Protein 3DZW (pdb70)

B-factor: mean 25.7, std 11.76, range [8.53, 98.45]

CATH classification: 2.90.10.10

Solvent-accessible surface area: 13885 Å² total; per-residue (Å²): 133,64,45,5,113,26,69,80,70,12,48,28,30,79,102,4,59,36,77,147,37,50,4,38,0,37,88,54,0,26,0,4,10,56,22,86,104,124,89,67,112,26,12,128,8,34,70,104,47,145,145,0,51,0,15,0,42,57,50,1,26,9,4,0,46,7,63,186,102,85,88,52,65,29,34,134,68,46,55,118,121,22,100,23,40,0,22,0,32,187,99,95,85,42,36,50,112,54,51,64,234,204,78,99,64,107,127,156,232,132,65,44,5,111,24,71,80,69,12,47,31,29,81,100,4,60,34,76,151,37,50,4,37,0,37,86,54,0,25,2,5,10,58,22,86,104,126,91,64,111,27,13,129,8,40,72,118,61,145,147,0,55,1,15,0,42,55,51,0,26,9,4,0,48,11,67,204,109,83,86,54,69,29,33,134,68,46,54,116,124,18,99,24,39,0,21,0,35,187,98,97,84,40,37,48,113,45,34,63,211,203,77,99,62,107,138,163,237

Structure (mmCIF, N/CA/C/O backbone):
data_3DZW
#
_entry.id   3DZW
#
_cell.length_a   72.003
_cell.length_b   102.011
_cell.length_c   74.366
_cell.angle_alpha   90.00
_cell.angle_beta   90.00
_cell.angle_gamma   90.00
#
_symmetry.space_group_name_H-M   'C 2 2 21'
#
loop_
_entity.id
_entity.type
_entity.pdbx_description
1 polymer Agglutinin
2 branched alpha-D-mannopyranose-(1-3)-alpha-D-mannopyranose
3 non-polymer 'PHOSPHATE ION'
4 water water
#
loop_
_atom_site.group_PDB
_atom_site.id
_atom_site.type_symbol
_atom_site.label_atom_id
_atom_site.label_alt_id
_atom_site.label_comp_id
_atom_site.label_asym_id
_atom_site.label_entity_id
_atom_site.label_seq_id
_atom_site.pdbx_PDB_ins_code
_atom_site.Cartn_x
_atom_site.Cartn_y
_atom_site.Cartn_z
_atom_site.occupancy
_atom_site.B_iso_or_equiv
_atom_site.auth_seq_id
_atom_site.auth_comp_id
_atom_site.auth_asym_id
_atom_site.auth_atom_id
_atom_site.pdbx_PDB_model_num
ATOM 1 N N . ASP A 1 1 ? 32.188 48.368 23.480 1.00 23.66 1 ASP A N 1
ATOM 2 C CA . ASP A 1 1 ? 32.790 47.032 23.299 1.00 21.45 1 ASP A CA 1
ATOM 3 C C . ASP A 1 1 ? 31.946 46.174 22.377 1.00 18.89 1 ASP A C 1
ATOM 4 O O . ASP A 1 1 ? 30.729 46.188 22.467 1.00 17.59 1 ASP A O 1
ATOM 9 N N . ASN A 1 2 ? 32.604 45.416 21.491 1.00 18.31 2 ASN A N 1
ATOM 10 C CA . ASN A 1 2 ? 31.891 44.508 20.573 1.00 15.87 2 ASN A CA 1
ATOM 11 C C . ASN A 1 2 ? 31.992 43.029 20.997 1.00 16.47 2 ASN A C 1
ATOM 12 O O . ASN A 1 2 ? 31.414 42.156 20.335 1.00 17.13 2 ASN A O 1
ATOM 17 N N . ILE A 1 3 ? 32.719 42.752 22.111 1.00 13.72 3 ILE A N 1
ATOM 18 C CA . ILE A 1 3 ? 32.910 41.368 22.595 1.00 14.99 3 ILE A CA 1
ATOM 19 C C . ILE A 1 3 ? 32.609 41.168 24.075 1.00 17.32 3 ILE A C 1
ATOM 20 O O . ILE A 1 3 ? 32.985 42.005 24.930 1.00 18.26 3 ILE A O 1
ATOM 25 N N . LEU A 1 4 ? 31.901 40.070 24.377 1.00 16.56 4 LEU A N 1
ATOM 26 C CA . LEU A 1 4 ? 31.626 39.664 25.730 1.00 15.39 4 LEU A CA 1
ATOM 27 C C . LEU A 1 4 ? 32.469 38.382 25.900 1.00 14.62 4 LEU A C 1
ATOM 28 O O . LEU A 1 4 ? 32.170 37.342 25.287 1.00 16.74 4 LEU A O 1
ATOM 33 N N . TYR A 1 5 ? 33.543 38.477 26.691 1.00 16.37 5 TYR A N 1
ATOM 34 C CA . TYR A 1 5 ? 34.469 37.338 26.907 1.00 16.48 5 TYR A CA 1
ATOM 35 C C . TYR A 1 5 ? 33.947 36.346 27.920 1.00 13.49 5 TYR A C 1
ATOM 36 O O . TYR A 1 5 ? 33.172 36.711 28.809 1.00 16.86 5 TYR A O 1
ATOM 45 N N . SER A 1 6 ? 34.356 35.067 27.786 1.00 17.22 6 SER A N 1
ATOM 46 C CA . SER A 1 6 ? 33.929 34.042 28.750 1.00 17.53 6 SER A CA 1
ATOM 47 C C . SER A 1 6 ? 34.433 34.451 30.130 1.00 18.87 6 SER A C 1
ATOM 48 O O . SER A 1 6 ? 35.598 34.884 30.283 1.00 19.04 6 SER A O 1
ATOM 51 N N . GLY A 1 7 ? 33.548 34.344 31.129 1.00 18.89 7 GLY A N 1
ATOM 52 C CA . GLY A 1 7 ? 33.859 34.750 32.501 1.00 19.98 7 GLY A CA 1
ATOM 53 C C . GLY A 1 7 ? 33.328 36.170 32.808 1.00 22.23 7 GLY A C 1
ATOM 54 O O . GLY A 1 7 ? 33.447 36.649 33.944 1.00 19.46 7 GLY A O 1
ATOM 55 N N . GLU A 1 8 ? 32.750 36.838 31.784 1.00 18.25 8 GLU A N 1
ATOM 56 C CA . GLU A 1 8 ? 32.180 38.209 31.934 1.00 18.42 8 GLU A CA 1
ATOM 57 C C . GLU A 1 8 ? 30.665 38.195 31.859 1.00 18.42 8 GLU A C 1
ATOM 58 O O . GLU A 1 8 ? 30.059 37.242 31.328 1.00 19.85 8 GLU A O 1
ATOM 64 N N . THR A 1 9 ? 30.050 39.264 32.367 1.00 18.63 9 THR A N 1
ATOM 65 C CA . THR A 1 9 ? 28.604 39.399 32.373 1.00 19.16 9 THR A CA 1
ATOM 66 C C . THR A 1 9 ? 28.147 40.803 32.013 1.00 20.65 9 THR A C 1
ATOM 67 O O . THR A 1 9 ? 28.904 41.771 32.149 1.00 24.58 9 THR A O 1
ATOM 71 N N . LEU A 1 10 ? 26.899 40.904 31.543 1.00 18.82 10 LEU A N 1
ATOM 72 C CA . LEU A 1 10 ? 26.284 42.177 31.251 1.00 19.63 10 LEU A CA 1
ATOM 73 C C . LEU A 1 10 ? 25.215 42.392 32.307 1.00 19.56 10 LEU A C 1
ATOM 74 O O . LEU A 1 10 ? 24.277 41.590 32.419 1.00 19.46 10 LEU A O 1
ATOM 79 N N . SER A 1 11 ? 25.372 43.453 33.108 1.00 21.07 11 SER A N 1
ATOM 80 C CA . SER A 1 11 ? 24.409 43.802 34.143 1.00 21.52 11 SER A CA 1
ATOM 81 C C . SER A 1 11 ? 23.216 44.484 33.494 1.00 20.43 11 SER A C 1
ATOM 82 O O . SER A 1 11 ? 23.288 44.858 32.316 1.00 21.69 11 SER A O 1
ATOM 85 N N . PRO A 1 12 ? 22.088 44.648 34.246 1.00 22.57 12 PRO A N 1
ATOM 86 C CA . PRO A 1 12 ? 20.925 45.319 33.652 1.00 22.03 12 PRO A CA 1
ATOM 87 C C . PRO A 1 12 ? 21.278 46.672 33.014 1.00 22.43 12 PRO A C 1
ATOM 88 O O . PRO A 1 12 ? 21.951 47.520 33.648 1.00 21.19 12 PRO A O 1
ATOM 92 N N . GLY A 1 13 ? 20.851 46.862 31.768 1.00 21.32 13 GLY A N 1
ATOM 93 C CA . GLY A 1 13 ? 21.113 48.101 31.034 1.00 21.86 13 GLY A CA 1
ATOM 94 C C . GLY A 1 13 ? 22.451 48.128 30.284 1.00 20.92 13 GLY A C 1
ATOM 95 O O . GLY A 1 13 ? 22.691 49.043 29.498 1.00 23.88 13 GLY A O 1
ATOM 96 N N . GLU A 1 14 ? 23.322 47.127 30.521 1.00 20.25 14 GLU A N 1
ATOM 97 C CA . GLU A 1 14 ? 24.647 47.069 29.835 1.00 18.64 14 GLU A CA 1
ATOM 98 C C . GLU A 1 14 ? 24.485 46.454 28.446 1.00 17.74 14 GLU A C 1
ATOM 99 O O . GLU A 1 14 ? 23.478 45.781 28.171 1.00 16.41 14 GLU A O 1
ATOM 105 N N . PHE A 1 15 ? 25.480 46.665 27.582 1.00 16.99 15 PHE A N 1
ATOM 106 C CA . PHE A 1 15 ? 25.368 46.251 26.207 1.00 16.55 15 PHE A CA 1
ATOM 107 C C . PHE A 1 15 ? 26.649 46.165 25.447 1.00 16.24 15 PHE A C 1
ATOM 108 O O . PHE A 1 15 ? 27.717 46.617 25.911 1.00 18.37 15 PHE A O 1
ATOM 116 N N . LEU A 1 16 ? 26.543 45.574 24.247 1.00 17.63 16 LEU A N 1
ATOM 117 C CA . LEU A 1 16 ? 27.621 45.515 23.296 1.00 16.33 16 LEU A CA 1
ATOM 118 C C . LEU A 1 16 ? 27.190 46.431 22.186 1.00 16.95 16 LEU A C 1
ATOM 119 O O . LEU A 1 16 ? 25.978 46.581 21.941 1.00 15.16 16 LEU A O 1
ATOM 124 N N . ASN A 1 17 ? 28.139 47.082 21.519 1.00 15.79 17 ASN A N 1
ATOM 125 C CA . ASN A 1 17 ? 27.799 47.974 20.379 1.00 16.75 17 ASN A CA 1
ATOM 126 C C . ASN A 1 17 ? 28.792 47.856 19.239 1.00 16.17 17 ASN A C 1
ATOM 127 O O . ASN A 1 17 ? 29.962 47.485 19.444 1.00 17.24 17 ASN A O 1
ATOM 132 N N . ASN A 1 18 ? 28.327 48.164 18.035 1.00 17.71 18 ASN A N 1
ATOM 133 C CA . ASN A 1 18 ? 29.163 48.113 16.855 1.00 15.54 18 ASN A CA 1
ATOM 134 C C . ASN A 1 18 ? 28.485 48.921 15.765 1.00 17.96 18 ASN A C 1
ATOM 135 O O . ASN A 1 18 ? 27.550 48.454 15.112 1.00 17.80 18 ASN A O 1
ATOM 140 N N . GLY A 1 19 ? 28.937 50.164 15.599 1.00 16.50 19 GLY A N 1
ATOM 141 C CA . GLY A 1 19 ? 28.359 51.066 14.613 1.00 17.74 19 GLY A CA 1
ATOM 142 C C . GLY A 1 19 ? 26.929 51.410 14.988 1.00 17.04 19 GLY A C 1
ATOM 143 O O . GLY A 1 19 ? 26.668 51.926 16.071 1.00 18.46 19 GLY A O 1
ATOM 144 N N . ARG A 1 20 ? 26.002 51.108 14.094 1.00 16.64 20 ARG A N 1
ATOM 145 C CA . ARG A 1 20 ? 24.579 51.386 14.329 1.00 18.13 20 ARG A CA 1
ATOM 146 C C . ARG A 1 20 ? 23.852 50.234 15.068 1.00 17.73 20 ARG A C 1
ATOM 147 O O . ARG A 1 20 ? 22.636 50.322 15.308 1.00 19.07 20 ARG A O 1
ATOM 155 N N . TYR A 1 21 ? 24.599 49.180 15.458 1.00 17.36 21 TYR A N 1
ATOM 156 C CA . TYR A 1 21 ? 23.996 48.019 16.143 1.00 17.40 21 TYR A CA 1
ATOM 157 C C . TYR A 1 21 ? 24.247 48.017 17.661 1.00 16.72 21 TYR A C 1
ATOM 158 O O . TYR A 1 21 ? 25.353 48.345 18.124 1.00 17.53 21 TYR A O 1
ATOM 167 N N . VAL A 1 22 ? 23.205 47.652 18.427 1.00 15.92 22 VAL A N 1
ATOM 168 C CA . VAL A 1 22 ? 23.276 47.568 19.885 1.00 15.71 22 VAL A CA 1
ATOM 169 C C . VAL A 1 22 ? 22.616 46.235 20.371 1.00 17.17 22 VAL A C 1
ATOM 170 O O . VAL A 1 22 ? 21.481 45.920 19.989 1.00 16.81 22 VAL A O 1
ATOM 174 N N . PHE A 1 23 ? 23.358 45.478 21.191 1.00 15.79 23 PHE A N 1
ATOM 175 C CA . PHE A 1 23 ? 22.914 44.192 21.762 1.00 16.00 23 PHE A CA 1
ATOM 176 C C . PHE A 1 23 ? 22.853 44.464 23.252 1.00 15.87 23 PHE A C 1
ATOM 177 O O . PHE A 1 23 ? 23.897 44.525 23.930 1.00 17.31 23 PHE A O 1
ATOM 185 N N . ILE A 1 24 ? 21.622 44.629 23.776 1.00 15.66 24 ILE A N 1
ATOM 186 C CA . ILE A 1 24 ? 21.414 45.039 25.181 1.00 16.61 24 ILE A CA 1
ATOM 187 C C . ILE A 1 24 ? 20.580 44.115 26.115 1.00 17.74 24 ILE A C 1
ATOM 188 O O . ILE A 1 24 ? 19.524 43.603 25.737 1.00 17.64 24 ILE A O 1
ATOM 193 N N . MET A 1 25 ? 21.093 43.944 27.346 1.00 17.56 25 MET A N 1
ATOM 194 C CA . MET A 1 25 ? 20.440 43.191 28.394 1.00 17.45 25 MET A CA 1
ATOM 195 C C . MET A 1 25 ? 19.555 44.229 29.092 1.00 17.99 25 MET A C 1
ATOM 196 O O . MET A 1 25 ? 19.995 44.915 30.037 1.00 18.97 25 MET A O 1
ATOM 201 N N . GLN A 1 26 ? 18.315 44.355 28.617 1.00 19.81 26 GLN A N 1
ATOM 202 C CA . GLN A 1 26 ? 17.368 45.362 29.145 1.00 19.40 26 GLN A CA 1
ATOM 203 C C . GLN A 1 26 ? 16.908 45.098 30.564 1.00 21.10 26 GLN A C 1
ATOM 204 O O . GLN A 1 26 ? 16.906 43.949 31.034 1.00 20.06 26 GLN A O 1
ATOM 210 N N . GLU A 1 27 ? 16.505 46.177 31.246 1.00 21.90 27 GLU A N 1
ATOM 211 C CA . GLU A 1 27 ? 16.027 46.091 32.623 1.00 24.30 27 GLU A CA 1
ATOM 212 C C . GLU A 1 27 ? 14.762 45.222 32.739 1.00 24.04 27 GLU A C 1
ATOM 213 O O . GLU A 1 27 ? 14.520 44.625 33.793 1.00 24.71 27 GLU A O 1
ATOM 219 N N . ASP A 1 28 ? 13.963 45.142 31.653 1.00 23.37 28 ASP A N 1
ATOM 220 C CA . ASP A 1 28 ? 12.733 44.307 31.650 1.00 23.66 28 ASP A CA 1
ATOM 221 C C . ASP A 1 28 ? 13.03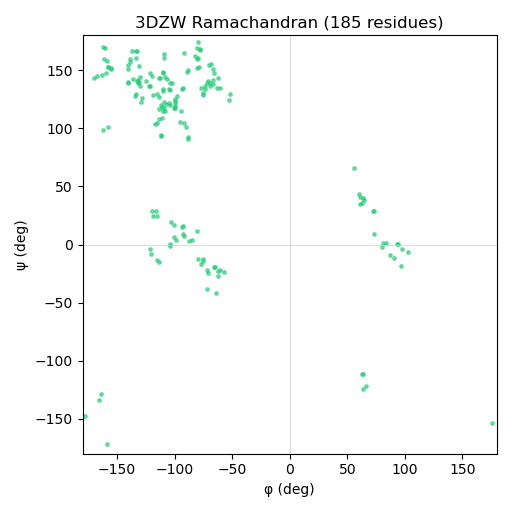1 42.791 31.393 1.00 23.05 28 ASP A C 1
ATOM 222 O O . ASP A 1 28 ? 12.111 42.012 31.129 1.00 22.64 28 ASP A O 1
ATOM 227 N N . CYS A 1 29 ? 14.327 42.415 31.462 1.00 23.61 29 CYS A N 1
ATOM 228 C CA . CYS A 1 29 ? 14.822 40.986 31.260 1.00 23.65 29 CYS A CA 1
ATOM 229 C C . CYS A 1 29 ? 14.804 40.452 29.799 1.00 23.69 29 CYS A C 1
ATOM 230 O O . CYS A 1 29 ? 15.052 39.271 29.576 1.00 22.68 29 CYS A O 1
ATOM 233 N N . ASN A 1 30 ? 14.539 41.325 28.823 1.00 20.48 30 ASN A N 1
ATOM 234 C CA . ASN A 1 30 ? 14.543 40.920 27.454 1.00 19.28 30 ASN A CA 1
ATOM 235 C C . ASN A 1 30 ? 15.908 41.301 26.863 1.00 18.22 30 ASN A C 1
ATOM 236 O O . ASN A 1 30 ? 16.364 42.437 27.018 1.00 20.30 30 ASN A O 1
ATOM 241 N N . LEU A 1 31 ? 16.576 40.320 26.244 1.00 17.53 31 LEU A N 1
ATOM 242 C CA . LEU A 1 31 ? 17.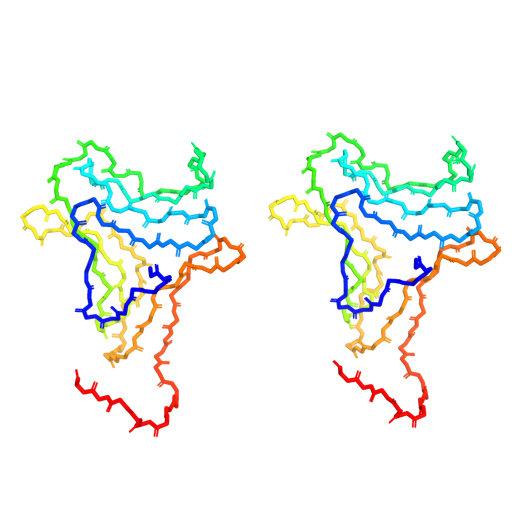879 40.521 25.586 1.00 17.03 31 LEU A CA 1
ATOM 243 C C . LEU A 1 31 ? 17.558 40.783 24.156 1.00 16.08 31 LEU A C 1
ATOM 244 O O . LEU A 1 31 ? 17.044 39.902 23.464 1.00 18.68 31 LEU A O 1
ATOM 249 N N . VAL A 1 32 ? 17.869 41.999 23.682 1.00 17.98 32 VAL A N 1
ATOM 250 C CA . VAL A 1 32 ? 17.498 42.418 22.344 1.00 16.81 32 VAL A CA 1
ATOM 251 C C . VAL A 1 32 ? 18.619 43.022 21.473 1.00 17.67 32 VAL A C 1
ATOM 252 O O . VAL A 1 32 ? 19.495 43.728 21.971 1.00 17.44 32 VAL A O 1
ATOM 256 N N . LEU A 1 33 ? 18.559 42.719 20.163 1.00 17.06 33 LEU A N 1
ATOM 257 C CA . LEU A 1 33 ? 19.475 43.263 19.167 1.00 17.41 33 LEU A CA 1
ATOM 258 C C . LEU A 1 33 ? 18.734 44.318 18.381 1.00 17.53 33 LEU A C 1
ATOM 259 O O . LEU A 1 33 ? 17.678 44.030 17.784 1.00 17.42 33 LEU A O 1
ATOM 264 N N . TYR A 1 34 ? 19.261 45.555 18.383 1.00 15.97 34 TYR A N 1
ATOM 265 C CA . TYR A 1 34 ? 18.654 46.670 17.639 1.00 17.15 34 TYR A CA 1
ATOM 266 C C . TYR A 1 34 ? 19.513 47.169 16.493 1.00 15.75 34 TYR A C 1
ATOM 267 O O . TYR A 1 34 ? 20.743 47.198 16.593 1.00 17.10 34 TYR A O 1
ATOM 276 N N . ASP A 1 35 ? 18.853 47.558 15.394 1.00 17.35 35 ASP A N 1
ATOM 277 C CA . ASP A 1 35 ? 19.505 48.169 14.259 1.00 18.14 35 ASP A CA 1
ATOM 278 C C . ASP A 1 35 ? 18.951 49.576 14.340 1.00 19.30 35 ASP A C 1
ATOM 279 O O . ASP A 1 35 ? 17.858 49.865 13.832 1.00 17.20 35 ASP A O 1
ATOM 284 N N . VAL A 1 36 ? 19.704 50.453 15.025 1.00 18.95 36 VAL A N 1
ATOM 285 C CA . VAL A 1 36 ? 19.277 51.828 15.304 1.00 21.16 36 VAL A CA 1
ATOM 286 C C . VAL A 1 36 ? 18.006 51.718 16.213 1.00 21.80 36 VAL A C 1
ATOM 287 O O . VAL A 1 36 ? 18.110 51.246 17.341 1.00 24.93 36 VAL A O 1
ATOM 291 N N . ASP A 1 37 ? 16.823 52.092 15.707 1.00 20.56 37 ASP A N 1
ATOM 292 C CA . ASP A 1 37 ? 15.585 52.028 16.522 1.00 21.75 37 ASP A CA 1
ATOM 293 C C . ASP A 1 37 ? 14.716 50.785 16.270 1.00 23.00 37 ASP A C 1
ATOM 294 O O . ASP A 1 37 ? 13.643 50.646 16.871 1.00 23.51 37 ASP A O 1
ATOM 299 N N . LYS A 1 38 ? 15.186 49.870 15.417 1.00 20.35 38 LYS A N 1
ATOM 300 C CA . LYS A 1 38 ? 14.393 48.684 15.060 1.00 20.79 38 LYS A CA 1
ATOM 301 C C . LYS A 1 38 ? 14.912 47.376 15.666 1.00 18.49 38 LYS A C 1
ATOM 302 O O . LYS A 1 38 ? 16.057 46.993 15.421 1.00 18.81 38 LYS A O 1
ATOM 308 N N . PRO A 1 39 ? 14.058 46.678 16.473 1.00 19.77 39 PRO A N 1
ATOM 309 C CA . PRO A 1 39 ? 14.481 45.409 17.048 1.00 19.13 39 PRO A CA 1
ATOM 310 C C . PRO A 1 39 ? 14.441 44.332 15.978 1.00 18.92 39 PRO A C 1
ATOM 311 O O . PRO A 1 39 ? 13.429 44.186 15.284 1.00 21.34 39 PRO A O 1
ATOM 315 N N . ILE A 1 40 ? 15.537 43.599 15.832 1.00 18.97 40 ILE A N 1
ATOM 316 C CA . ILE A 1 40 ? 15.637 42.535 14.807 1.00 20.73 40 ILE A CA 1
ATOM 317 C C . ILE A 1 40 ? 15.746 41.098 15.393 1.00 21.11 40 ILE A C 1
ATOM 318 O O . ILE A 1 40 ? 15.554 40.124 14.667 1.00 20.15 40 ILE A O 1
ATOM 323 N N . TRP A 1 41 ? 16.055 40.984 16.692 1.00 18.15 41 TRP A N 1
ATOM 324 C CA . TRP A 1 41 ? 16.156 39.680 17.368 1.00 18.11 41 TRP A CA 1
ATOM 325 C C . TRP A 1 41 ? 16.009 39.878 18.863 1.00 19.16 41 TRP A C 1
ATOM 326 O O . TRP A 1 41 ? 16.414 40.916 19.404 1.00 18.60 41 TRP A O 1
ATOM 337 N N . ALA A 1 42 ? 15.433 38.884 19.543 1.00 19.03 42 ALA A N 1
ATOM 338 C CA . ALA A 1 42 ? 15.266 38.949 20.996 1.00 18.56 42 ALA A CA 1
ATOM 339 C C . ALA A 1 42 ? 15.018 37.574 21.593 1.00 18.79 42 ALA A C 1
ATOM 340 O O . ALA A 1 42 ? 14.617 36.641 20.888 1.00 20.44 42 ALA A O 1
ATOM 342 N N . THR A 1 43 ? 15.262 37.453 22.898 1.00 21.35 43 THR A N 1
ATOM 343 C CA . THR A 1 43 ? 15.035 36.200 23.619 1.00 21.53 43 THR A CA 1
ATOM 344 C C . THR A 1 43 ? 13.542 36.025 23.957 1.00 23.21 43 THR A C 1
ATOM 345 O O . THR A 1 43 ? 13.113 34.931 24.361 1.00 23.75 43 THR A O 1
ATOM 349 N N . ASN A 1 44 ? 12.761 37.110 23.789 1.00 22.30 44 ASN A N 1
ATOM 350 C CA . ASN A 1 44 ? 11.320 37.100 24.053 1.00 23.77 44 ASN A CA 1
ATOM 351 C C . ASN A 1 44 ? 11.025 36.742 25.499 1.00 25.47 44 ASN A C 1
ATOM 352 O O . ASN A 1 44 ? 10.118 35.956 25.789 1.00 28.27 44 ASN A O 1
ATOM 357 N N . THR A 1 45 ? 11.810 37.330 26.404 1.00 23.67 45 THR A N 1
ATOM 358 C CA . THR A 1 45 ? 11.679 37.110 27.833 1.00 24.75 45 THR A CA 1
ATOM 359 C C . THR A 1 45 ? 11.353 38.429 28.571 1.00 24.64 45 THR A C 1
ATOM 360 O O . THR A 1 45 ? 11.625 38.571 29.773 1.00 26.32 45 THR A O 1
ATOM 364 N N . GLY A 1 46 ? 10.763 39.382 27.846 1.00 26.69 46 GLY A N 1
ATOM 365 C CA . GLY A 1 46 ? 10.382 40.655 28.427 1.00 27.33 46 GLY A CA 1
ATOM 366 C C . GLY A 1 46 ? 9.182 40.477 29.352 1.00 29.18 46 GLY A C 1
ATOM 367 O O . GLY A 1 46 ? 8.264 39.722 29.043 1.00 27.46 46 GLY A O 1
ATOM 368 N N . GLY A 1 47 ? 9.210 41.152 30.496 1.00 31.31 47 GLY A N 1
ATOM 369 C CA . GLY A 1 47 ? 8.110 41.076 31.472 1.00 34.33 47 GLY A CA 1
ATOM 370 C C . GLY A 1 47 ? 8.101 39.833 32.379 1.00 36.84 47 GLY A C 1
ATOM 371 O O . GLY A 1 47 ? 7.243 39.718 33.253 1.00 40.17 47 GLY A O 1
ATOM 372 N N . LEU A 1 48 ? 9.049 38.909 32.176 1.00 39.10 48 LEU A N 1
ATOM 373 C CA . LEU A 1 48 ? 9.119 37.682 33.009 1.00 39.12 48 LEU A CA 1
ATOM 374 C C . LEU A 1 48 ? 9.595 37.995 34.423 1.00 39.70 48 LEU A C 1
ATOM 375 O O . LEU A 1 48 ? 9.110 37.404 35.390 1.00 39.99 48 LEU A O 1
ATOM 380 N N . ASP A 1 49 ? 10.551 38.920 34.541 1.00 39.06 49 ASP A N 1
ATOM 381 C CA . ASP A 1 49 ? 11.072 39.317 35.828 1.00 38.73 49 ASP A CA 1
ATOM 382 C C . ASP A 1 49 ? 11.734 40.733 35.658 1.00 39.41 49 ASP A C 1
ATOM 383 O O . ASP A 1 49 ? 11.600 41.350 34.590 1.00 39.71 49 ASP A O 1
ATOM 388 N N . ARG A 1 50 ? 12.434 41.222 36.691 1.00 38.00 50 ARG A N 1
ATOM 389 C CA . ARG A 1 50 ? 13.057 42.525 36.641 1.00 37.81 50 ARG A CA 1
ATOM 390 C C . ARG A 1 50 ? 14.560 42.406 36.950 1.00 35.64 50 ARG A C 1
ATOM 391 O O . ARG A 1 50 ? 14.959 41.625 37.811 1.00 33.95 50 ARG A O 1
ATOM 399 N N . ARG A 1 51 ? 15.380 43.178 36.236 1.00 32.95 51 ARG A N 1
ATOM 400 C CA . ARG A 1 51 ? 16.868 43.196 36.436 1.00 33.34 51 ARG A CA 1
ATOM 401 C C . ARG A 1 51 ? 17.598 41.813 36.314 1.00 31.80 51 ARG A C 1
ATOM 402 O O . ARG A 1 51 ? 18.155 41.294 37.294 1.00 32.26 51 ARG A O 1
ATOM 410 N N . CYS A 1 52 ? 17.586 41.259 35.107 1.00 29.32 52 CYS A N 1
ATOM 411 C CA . CYS A 1 52 ? 18.262 40.012 34.809 1.00 26.39 52 CYS A CA 1
ATOM 412 C C . CYS A 1 52 ? 19.664 40.341 34.316 1.00 25.53 52 CYS A C 1
ATOM 413 O O . CYS A 1 52 ? 19.937 41.493 33.978 1.00 25.79 52 CYS A O 1
ATOM 416 N N . HIS A 1 53 ? 20.564 39.341 34.280 1.00 19.52 53 HIS A N 1
ATOM 417 C CA . HIS A 1 53 ? 21.931 39.566 33.761 1.00 21.63 53 HIS A CA 1
ATOM 418 C C . HIS A 1 53 ? 22.299 38.478 32.745 1.00 19.20 53 HIS A C 1
ATOM 419 O O . HIS A 1 53 ? 21.763 37.367 32.791 1.00 19.97 53 HIS A O 1
ATOM 426 N N . LEU A 1 54 ? 23.202 38.824 31.817 1.00 18.95 54 LEU A N 1
ATOM 427 C CA . LEU A 1 54 ? 23.670 37.905 30.772 1.00 18.43 54 LEU A CA 1
ATOM 428 C C . LEU A 1 54 ? 25.062 37.420 31.095 1.00 17.13 54 LEU A C 1
ATOM 429 O O . LEU A 1 54 ? 25.930 38.222 31.436 1.00 20.63 54 LEU A O 1
ATOM 434 N N . SER A 1 55 ? 25.292 36.110 30.967 1.00 16.24 55 SER A N 1
ATOM 435 C CA . SER A 1 55 ? 26.604 35.530 31.263 1.00 18.11 55 SER A CA 1
ATOM 436 C C . SER A 1 55 ? 27.169 34.626 30.155 1.00 19.35 55 SER A C 1
ATOM 437 O O . SER A 1 55 ? 26.523 33.658 29.738 1.00 19.83 55 SER A O 1
ATOM 440 N N . MET A 1 56 ? 28.373 34.976 29.669 1.00 18.79 56 MET A N 1
ATOM 441 C CA . MET A 1 56 ? 29.093 34.166 28.697 1.00 17.01 56 MET A CA 1
ATOM 442 C C . MET A 1 56 ? 29.956 33.289 29.583 1.00 19.54 56 MET A C 1
ATOM 443 O O . MET A 1 56 ? 30.952 33.755 30.159 1.00 18.87 56 MET A O 1
ATOM 448 N N . GLN A 1 57 ? 29.567 32.022 29.718 1.00 18.29 57 GLN A N 1
ATOM 449 C CA . GLN A 1 57 ? 30.256 31.071 30.631 1.00 21.04 57 GLN A CA 1
ATOM 450 C C . GLN A 1 57 ? 31.492 30.361 30.056 1.00 21.28 57 GLN A C 1
ATOM 451 O O . GLN A 1 57 ? 31.661 30.254 28.825 1.00 20.44 57 GLN A O 1
ATOM 457 N N A SER A 1 58 ? 32.346 29.870 30.964 0.50 23.04 58 SER A N 1
ATOM 458 N N B SER A 1 58 ? 32.349 29.872 30.962 0.50 23.21 58 SER A N 1
ATOM 459 C CA A SER A 1 58 ? 33.579 29.166 30.590 0.50 23.24 58 SER A CA 1
ATOM 460 C CA B SER A 1 58 ? 33.582 29.168 30.580 0.50 23.53 58 SER A CA 1
ATOM 461 C C A SER A 1 58 ? 33.308 27.778 29.973 0.50 23.60 58 SER A C 1
ATOM 462 C C B SER A 1 58 ? 33.308 27.779 29.966 0.50 23.78 58 SER A C 1
ATOM 463 O O A SER A 1 58 ? 34.220 27.158 29.425 0.50 22.16 58 SER A O 1
ATOM 464 O O B SER A 1 58 ? 34.217 27.158 29.416 0.50 22.36 58 SER A O 1
ATOM 469 N N . ASP A 1 59 ? 32.057 27.295 30.075 1.00 24.21 59 ASP A N 1
ATOM 470 C CA . ASP A 1 59 ? 31.680 26.002 29.489 1.00 22.64 59 ASP A CA 1
ATOM 471 C C . ASP A 1 59 ? 31.155 26.215 28.031 1.00 22.62 59 ASP A C 1
ATOM 472 O O . ASP A 1 59 ? 30.815 25.259 27.342 1.00 24.56 59 ASP A O 1
ATOM 477 N N . GLY A 1 60 ? 31.102 27.495 27.589 1.00 21.73 60 GLY A N 1
ATOM 478 C CA . GLY A 1 60 ? 30.664 27.849 26.228 1.00 20.21 60 GLY A CA 1
ATOM 479 C C . GLY A 1 60 ? 29.188 28.203 26.075 1.00 20.55 60 GLY A C 1
ATOM 480 O O . GLY A 1 60 ? 28.743 28.535 24.973 1.00 20.28 60 GLY A O 1
ATOM 481 N N . ASN A 1 61 ? 28.435 28.162 27.177 1.00 20.51 61 ASN A N 1
ATOM 482 C CA . ASN A 1 61 ? 27.019 28.443 27.147 1.00 19.20 61 ASN A CA 1
ATOM 483 C C . ASN A 1 61 ? 26.742 29.933 27.440 1.00 18.43 61 ASN A C 1
ATOM 484 O O . ASN A 1 61 ? 27.348 30.510 28.349 1.00 20.36 61 ASN A O 1
ATOM 489 N N . LEU A 1 62 ? 25.853 30.553 26.639 1.00 18.11 62 LEU A N 1
ATOM 490 C CA . LEU A 1 62 ? 25.446 31.967 26.824 1.00 17.31 62 LEU A CA 1
ATOM 491 C C . LEU A 1 62 ? 24.117 31.902 27.528 1.00 17.65 62 LEU A C 1
ATOM 492 O O . LEU A 1 62 ? 23.166 31.376 26.971 1.00 19.91 62 LEU A O 1
ATOM 497 N N . VAL A 1 63 ? 24.029 32.448 28.759 1.00 17.12 63 VAL A N 1
ATOM 498 C CA . VAL A 1 63 ? 22.789 32.330 29.562 1.00 18.19 63 VAL A CA 1
ATOM 499 C C . VAL A 1 63 ? 22.259 33.618 30.212 1.00 18.55 63 VAL A C 1
ATOM 500 O O . VAL A 1 63 ? 23.030 34.444 30.703 1.00 17.27 63 VAL A O 1
ATOM 504 N N . VAL A 1 64 ? 20.921 33.773 30.205 1.00 18.01 64 VAL A N 1
ATOM 505 C CA . VAL A 1 64 ? 20.264 34.885 30.859 1.00 18.90 64 VAL A CA 1
ATOM 506 C C . VAL A 1 64 ? 19.748 34.355 32.203 1.00 19.28 64 VAL A C 1
ATOM 507 O O . VAL A 1 64 ? 18.979 33.383 32.233 1.00 19.91 64 VAL A O 1
ATOM 511 N N . TYR A 1 65 ? 20.186 34.979 33.309 1.00 19.87 65 TYR A N 1
ATOM 512 C CA . TYR A 1 65 ? 19.763 34.572 34.672 1.00 18.97 65 TYR A CA 1
ATOM 513 C C . TYR A 1 65 ? 18.811 35.577 35.315 1.00 19.59 65 TYR A C 1
ATOM 514 O O . TYR A 1 65 ? 18.951 36.787 35.134 1.00 22.62 65 TYR A O 1
ATOM 523 N N . SER A 1 66 ? 17.850 35.058 36.085 1.00 19.80 66 SER A N 1
ATOM 524 C CA . SER A 1 66 ? 16.886 35.876 36.785 1.00 21.48 66 SER A CA 1
ATOM 525 C C . SER A 1 66 ? 17.537 36.469 38.024 1.00 22.04 66 SER A C 1
ATOM 526 O O . SER A 1 66 ? 18.638 36.064 38.386 1.00 19.50 66 SER A O 1
ATOM 529 N N . PRO A 1 67 ? 16.869 37.470 38.678 1.00 25.75 67 PRO A N 1
ATOM 530 C CA . PRO A 1 67 ? 17.426 38.019 39.922 1.00 26.55 67 PRO A CA 1
ATOM 531 C C . PRO A 1 67 ? 17.660 36.928 41.027 1.00 27.18 67 PRO A C 1
ATOM 532 O O . PRO A 1 67 ? 18.479 37.142 41.930 1.00 26.22 67 PRO A O 1
ATOM 536 N N . ARG A 1 68 ? 16.926 35.791 40.954 1.00 26.94 68 ARG A N 1
ATOM 537 C CA . ARG A 1 68 ? 17.130 34.668 41.915 1.00 27.88 68 ARG A CA 1
ATOM 538 C C . ARG A 1 68 ? 18.148 33.616 41.379 1.00 26.34 68 ARG A C 1
ATOM 539 O O . ARG A 1 68 ? 18.215 32.488 41.887 1.00 25.48 68 ARG A O 1
ATOM 547 N N . ASN A 1 69 ? 18.923 34.007 40.351 1.00 24.23 69 ASN A N 1
ATOM 548 C CA . ASN A 1 69 ? 19.971 33.154 39.753 1.00 23.40 69 ASN A CA 1
ATOM 549 C C . ASN A 1 69 ? 19.463 31.846 39.101 1.00 21.67 69 ASN A C 1
ATOM 550 O O . ASN A 1 69 ? 20.132 30.805 39.163 1.00 20.06 69 ASN A O 1
ATOM 555 N N . ASN A 1 70 ? 18.279 31.919 38.481 1.00 21.72 70 ASN A N 1
ATOM 556 C CA . ASN A 1 70 ? 17.698 30.795 37.773 1.00 19.92 70 ASN A CA 1
ATOM 557 C C . ASN A 1 70 ? 17.748 31.106 36.292 1.00 20.30 70 ASN A C 1
ATOM 558 O O . ASN A 1 70 ? 17.403 32.225 35.887 1.00 18.12 70 ASN A O 1
ATOM 563 N N . PRO A 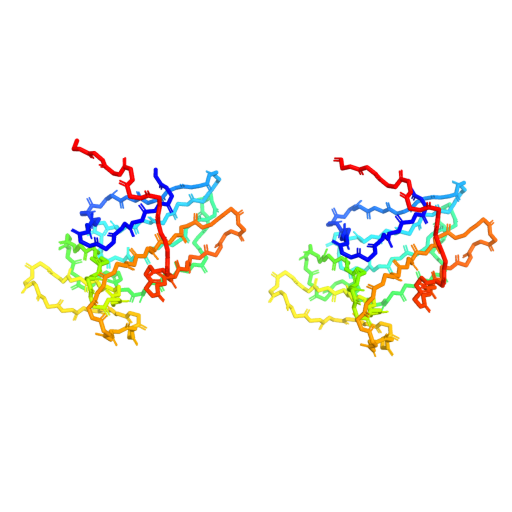1 71 ? 18.198 30.134 35.456 1.00 19.62 71 PRO A N 1
ATOM 564 C CA . PRO A 1 71 ? 18.230 30.420 34.011 1.00 19.00 71 PRO A CA 1
ATOM 565 C C . PRO A 1 71 ? 16.841 30.599 33.406 1.00 19.21 71 PRO A C 1
ATOM 566 O O . PRO A 1 71 ? 15.916 29.871 33.767 1.00 22.31 71 PRO A O 1
ATOM 570 N N . ILE A 1 72 ? 16.693 31.590 32.521 1.00 18.22 72 ILE A N 1
ATOM 571 C CA . ILE A 1 72 ? 15.403 31.828 31.816 1.00 18.93 72 ILE A CA 1
ATOM 572 C C . ILE A 1 72 ? 15.574 31.722 30.272 1.00 19.50 72 ILE A C 1
ATOM 573 O O . ILE A 1 72 ? 14.592 31.745 29.538 1.00 18.01 72 ILE A O 1
ATOM 578 N N . TRP A 1 73 ? 16.836 31.613 29.815 1.00 17.79 73 TRP A N 1
ATOM 579 C CA . TRP A 1 73 ? 17.169 31.461 28.401 1.00 15.61 73 TRP A CA 1
ATOM 580 C C . TRP A 1 73 ? 18.618 31.059 28.278 1.00 17.88 73 TRP A C 1
ATOM 581 O O . TRP A 1 73 ? 19.461 31.495 29.078 1.00 15.69 73 TRP A O 1
ATOM 592 N N . ALA A 1 74 ? 18.921 30.213 27.277 1.00 18.55 74 ALA A N 1
ATOM 593 C CA . ALA A 1 74 ? 20.305 29.773 27.028 1.00 18.03 74 ALA A CA 1
ATOM 594 C C . ALA A 1 74 ? 20.511 29.360 25.575 1.00 17.19 74 ALA A C 1
ATOM 595 O O . ALA A 1 74 ? 19.576 28.908 24.903 1.00 18.31 74 ALA A O 1
ATOM 597 N N . SER A 1 75 ? 21.747 29.514 25.095 1.00 17.73 75 SER A N 1
ATOM 598 C CA . SER A 1 75 ? 22.100 29.137 23.728 1.00 18.14 75 SER A CA 1
ATOM 599 C C . SER A 1 75 ? 22.227 27.603 23.560 1.00 20.27 75 SER A C 1
ATOM 600 O O . SER A 1 75 ? 22.275 27.092 22.417 1.00 19.58 75 SER A O 1
ATOM 603 N N . ASN A 1 76 ? 22.268 26.876 24.691 1.00 19.44 76 ASN A N 1
ATOM 604 C CA . ASN A 1 76 ? 22.397 25.410 24.696 1.00 20.64 76 ASN A CA 1
ATOM 605 C C . ASN A 1 76 ? 23.708 24.949 24.032 1.00 22.01 76 ASN A C 1
ATOM 606 O O . ASN A 1 76 ? 23.727 23.963 23.280 1.00 22.71 76 ASN A O 1
ATOM 611 N N . THR A 1 77 ? 24.801 25.672 24.323 1.00 21.50 77 THR A N 1
ATOM 612 C CA . THR A 1 77 ? 26.127 25.363 23.761 1.00 22.58 77 THR A CA 1
ATOM 613 C C . THR A 1 77 ? 27.168 25.044 24.851 1.00 23.30 77 THR A C 1
ATOM 614 O O . THR A 1 77 ? 28.376 25.270 24.661 1.00 25.53 77 THR A O 1
ATOM 618 N N . GLY A 1 78 ? 26.698 24.513 25.986 1.00 22.94 78 GLY A N 1
ATOM 619 C CA . GLY A 1 78 ? 27.583 24.144 27.089 1.00 25.58 78 GLY A CA 1
ATOM 620 C C . GLY A 1 78 ? 28.352 22.887 26.725 1.00 28.47 78 GLY A C 1
ATOM 621 O O . GLY A 1 78 ? 27.785 21.946 26.172 1.00 30.15 78 GLY A O 1
ATOM 622 N N . GLY A 1 79 ? 29.647 22.873 27.023 1.00 30.01 79 GLY A N 1
ATOM 623 C CA . GLY A 1 79 ? 30.486 21.727 26.705 1.00 30.93 79 GLY A CA 1
ATOM 624 C C . GLY A 1 79 ? 31.804 21.737 27.446 1.00 30.19 79 GLY A C 1
ATOM 625 O O . GLY A 1 79 ? 31.834 21.879 28.668 1.00 30.59 79 GLY A O 1
ATOM 626 N N . GLU A 1 80 ? 32.900 21.581 26.700 1.00 32.14 80 GLU A N 1
ATOM 627 C CA . GLU A 1 80 ? 34.234 21.550 27.289 1.00 33.83 80 GLU A CA 1
ATOM 628 C C . GLU A 1 80 ? 34.627 22.892 27.902 1.00 32.13 80 GLU A C 1
ATOM 629 O O . GLU A 1 80 ? 34.310 23.961 27.351 1.00 30.77 80 GLU A O 1
ATOM 635 N N . ASN A 1 81 ? 35.310 22.830 29.046 1.00 31.06 81 ASN A N 1
ATOM 636 C CA . ASN A 1 81 ? 35.774 24.009 29.722 1.00 29.13 81 ASN A CA 1
ATOM 637 C C . ASN A 1 81 ? 36.872 24.645 28.899 1.00 27.08 81 ASN A C 1
ATOM 638 O O . ASN A 1 81 ? 37.742 23.943 28.383 1.00 25.11 81 ASN A O 1
ATOM 643 N N . GLY A 1 82 ? 36.840 25.970 28.765 1.00 23.38 82 GLY A N 1
ATOM 644 C CA . GL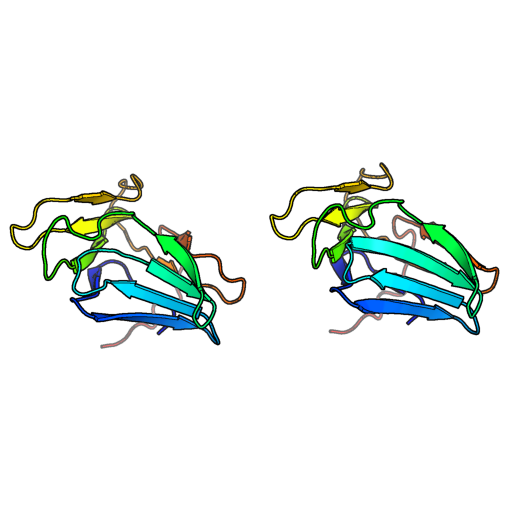Y A 1 82 ? 37.853 26.677 27.986 1.00 23.43 82 GLY A CA 1
ATOM 645 C C . GLY A 1 82 ? 37.583 28.169 27.867 1.00 20.78 82 GLY A C 1
ATOM 646 O O . GLY A 1 82 ? 36.936 28.762 28.733 1.00 23.88 82 GLY A O 1
ATOM 647 N N . ASN A 1 83 ? 38.095 28.769 26.788 1.00 19.18 83 ASN A N 1
ATOM 648 C CA . ASN A 1 83 ? 37.938 30.202 26.519 1.00 20.27 83 ASN A CA 1
ATOM 649 C C . ASN A 1 83 ? 37.090 30.430 25.282 1.00 19.34 83 ASN A C 1
ATOM 650 O O . ASN A 1 83 ? 37.376 29.878 24.213 1.00 17.31 83 ASN A O 1
ATOM 655 N N . TYR A 1 84 ? 36.042 31.254 25.432 1.00 17.30 84 TYR A N 1
ATOM 656 C CA . TYR A 1 84 ? 35.098 31.557 24.357 1.00 17.77 84 TYR A CA 1
ATOM 657 C C . TYR A 1 84 ? 34.838 33.046 24.246 1.00 15.96 84 TYR A C 1
ATOM 658 O O . TYR A 1 84 ? 35.179 33.808 25.147 1.00 16.27 84 TYR A O 1
ATOM 667 N N . VAL A 1 85 ? 34.213 33.455 23.128 1.00 17.12 85 VAL A N 1
ATOM 668 C CA . VAL A 1 85 ? 33.837 34.854 22.901 1.00 17.26 85 VAL A CA 1
ATOM 669 C C . VAL A 1 85 ? 32.463 34.973 22.235 1.00 16.92 85 VAL A C 1
ATOM 670 O O . VAL A 1 85 ? 32.123 34.175 21.378 1.00 17.24 85 VAL A O 1
ATOM 674 N N . CYS A 1 86 ? 31.674 35.959 22.687 1.00 16.76 86 CYS A N 1
ATOM 675 C CA . CYS A 1 86 ? 30.369 36.286 22.096 1.00 16.08 86 CYS A CA 1
ATOM 676 C C . CYS A 1 86 ? 30.606 37.620 21.418 1.00 16.73 86 CYS A C 1
ATOM 677 O O . CYS A 1 86 ? 30.872 38.619 22.095 1.00 15.97 86 CYS A O 1
ATOM 680 N N . VAL A 1 87 ? 30.513 37.645 20.082 1.00 16.45 87 VAL A N 1
ATOM 681 C CA . VAL A 1 87 ? 30.812 38.841 19.302 1.00 18.10 87 VAL A CA 1
ATOM 682 C C . VAL A 1 87 ? 29.646 39.465 18.541 1.00 16.13 87 VAL A C 1
ATOM 683 O O . VAL A 1 87 ? 28.936 38.771 17.830 1.00 17.47 87 VAL A O 1
ATOM 687 N N . LEU A 1 88 ? 29.452 40.799 18.718 1.00 15.68 88 LEU A N 1
ATOM 688 C CA . LEU A 1 88 ? 28.470 41.570 17.950 1.00 16.56 88 LEU A CA 1
ATOM 689 C C . LEU A 1 88 ? 29.286 42.024 16.767 1.00 16.60 88 LEU A C 1
ATOM 690 O O . LEU A 1 88 ? 30.093 42.955 16.872 1.00 16.16 88 LEU A O 1
ATOM 695 N N . GLN A 1 89 ? 29.103 41.339 15.641 1.00 16.22 89 GLN A N 1
ATOM 696 C CA . GLN A 1 89 ? 29.914 41.570 14.420 1.00 17.56 89 GLN A CA 1
ATOM 697 C C . GLN A 1 89 ? 29.524 42.765 13.539 1.00 16.90 89 GLN A C 1
ATOM 698 O O . GLN A 1 89 ? 28.403 43.262 13.587 1.00 17.01 89 GLN A O 1
ATOM 704 N N . LYS A 1 90 ? 30.485 43.194 12.716 1.00 17.28 90 LYS A N 1
ATOM 705 C CA . LYS A 1 90 ? 30.285 44.307 11.788 1.00 17.25 90 LYS A CA 1
ATOM 706 C C . LYS A 1 90 ? 29.222 43.981 10.697 1.00 16.75 90 LYS A C 1
ATOM 707 O O . LYS A 1 90 ? 28.674 44.899 10.069 1.00 19.24 90 LYS A O 1
ATOM 713 N N . ASP A 1 91 ? 28.941 42.676 10.477 1.00 16.80 91 ASP A N 1
ATOM 714 C CA . ASP A 1 91 ? 27.923 42.258 9.481 1.00 17.93 91 ASP A CA 1
ATOM 715 C C . ASP A 1 91 ? 26.522 42.096 10.122 1.00 16.65 91 ASP A C 1
ATOM 716 O O . ASP A 1 91 ? 25.612 41.597 9.486 1.00 16.28 91 ASP A O 1
ATOM 721 N N . ARG A 1 92 ? 26.403 42.503 11.410 1.00 17.05 92 ARG A N 1
ATOM 722 C CA . ARG A 1 92 ? 25.123 42.489 12.194 1.00 17.46 92 ARG A CA 1
ATOM 723 C C . ARG A 1 92 ? 24.754 41.114 12.849 1.00 15.83 92 ARG A C 1
ATOM 724 O O . ARG A 1 92 ? 23.716 40.993 13.500 1.00 19.47 92 ARG A O 1
ATOM 732 N N . ASN A 1 93 ? 25.603 40.107 12.689 1.00 16.42 93 ASN A N 1
ATOM 733 C CA . ASN A 1 93 ? 25.342 38.825 13.280 1.00 17.08 93 ASN A CA 1
ATOM 734 C C . ASN A 1 93 ? 25.942 38.830 14.690 1.00 17.66 93 ASN A C 1
ATOM 735 O O . ASN A 1 93 ? 26.914 39.553 14.949 1.00 16.66 93 ASN A O 1
ATOM 740 N N . VAL A 1 94 ? 25.332 38.064 15.608 1.00 15.66 94 VAL A N 1
ATOM 741 C CA . VAL A 1 94 ? 25.836 37.893 16.981 1.00 16.44 94 VAL A CA 1
ATOM 742 C C . VAL A 1 94 ? 26.236 36.410 17.022 1.00 16.77 94 VAL A C 1
ATOM 743 O O . VAL A 1 94 ? 25.377 35.528 16.857 1.00 16.50 94 VAL A O 1
ATOM 747 N N . VAL A 1 95 ? 27.539 36.143 17.228 1.00 18.83 95 VAL A N 1
ATOM 748 C CA . VAL A 1 95 ? 28.080 34.781 17.169 1.00 15.99 95 VAL A CA 1
ATOM 749 C C . VAL A 1 95 ? 28.990 34.359 18.334 1.00 16.83 95 VAL A C 1
ATOM 750 O O . VAL A 1 95 ? 29.798 35.146 18.818 1.00 14.52 95 VAL A O 1
ATOM 754 N N . ILE A 1 96 ? 28.854 33.093 18.761 1.00 17.55 96 ILE A N 1
ATOM 755 C CA . ILE A 1 96 ? 29.705 32.517 19.802 1.00 17.00 96 ILE A CA 1
ATOM 756 C C . ILE A 1 96 ? 30.792 31.672 19.133 1.00 15.72 96 ILE A C 1
ATOM 757 O O . ILE A 1 96 ? 30.473 30.764 18.330 1.00 17.47 96 ILE A O 1
ATOM 762 N N . TYR A 1 97 ? 32.067 31.965 19.446 1.00 17.31 97 TYR A N 1
ATOM 763 C CA . TYR A 1 97 ? 33.220 31.211 18.905 1.00 17.24 97 TYR A CA 1
ATOM 764 C C . TYR A 1 97 ? 34.047 30.605 20.028 1.00 18.94 97 TYR A C 1
ATOM 765 O O . TYR A 1 97 ? 34.161 31.189 21.100 1.00 19.09 97 TYR A O 1
ATOM 774 N N . GLY A 1 98 ? 34.654 29.442 19.772 1.00 19.72 98 GLY A N 1
ATOM 775 C CA . GLY A 1 98 ? 35.519 28.788 20.769 1.00 19.77 98 GLY A CA 1
ATOM 776 C C . GLY A 1 98 ? 35.673 27.290 20.492 1.00 22.61 98 GLY A C 1
ATOM 777 O O . GLY A 1 98 ? 34.952 26.757 19.673 1.00 25.92 98 GLY A O 1
ATOM 778 N N A THR A 1 99 ? 36.605 26.615 21.180 0.50 23.26 99 THR A N 1
ATOM 779 N N B THR A 1 99 ? 36.611 26.608 21.175 0.50 22.40 99 THR A N 1
ATOM 780 C CA A THR A 1 99 ? 37.478 27.238 22.186 0.50 21.69 99 THR A CA 1
ATOM 781 C CA B THR A 1 99 ? 37.502 27.208 22.177 0.50 19.90 99 THR A CA 1
ATOM 782 C C A THR A 1 99 ? 38.720 27.894 21.520 0.50 22.45 99 THR A C 1
ATOM 783 C C B THR A 1 99 ? 38.724 27.888 21.516 0.50 21.57 99 THR A C 1
ATOM 784 O O A THR A 1 99 ? 38.811 27.951 20.287 0.50 22.08 99 THR A O 1
ATOM 785 O O B THR A 1 99 ? 38.809 27.960 20.283 0.50 21.18 99 THR A O 1
ATOM 792 N N . ALA A 1 100 ? 39.658 28.394 22.338 1.00 20.92 100 ALA A N 1
ATOM 793 C CA . ALA A 1 100 ? 40.890 29.041 21.815 1.00 21.52 100 ALA A CA 1
ATOM 794 C C . ALA A 1 100 ? 41.805 27.979 21.182 1.00 21.78 100 ALA A C 1
ATOM 795 O O . ALA A 1 100 ? 42.130 26.978 21.821 1.00 24.33 100 ALA A O 1
ATOM 797 N N A ARG A 1 101 ? 42.214 28.217 19.934 0.50 20.48 101 ARG A N 1
ATOM 798 N N B ARG A 1 101 ? 42.216 28.212 19.931 0.50 20.16 101 ARG A N 1
ATOM 799 C CA A ARG A 1 101 ? 43.064 27.274 19.183 0.50 21.73 101 ARG A CA 1
ATOM 800 C CA B ARG A 1 101 ? 43.081 27.262 19.190 0.50 20.87 101 ARG A CA 1
ATOM 801 C C A ARG A 1 101 ? 44.558 27.630 19.237 0.50 19.76 101 ARG A C 1
ATOM 802 C C B ARG A 1 101 ? 44.567 27.631 19.232 0.50 19.45 101 ARG A C 1
ATOM 803 O O A ARG A 1 101 ? 45.419 26.740 19.187 0.50 20.03 101 ARG A O 1
ATOM 804 O O B ARG A 1 101 ? 45.435 26.748 19.168 0.50 19.74 101 ARG A O 1
ATOM 819 N N . TRP A 1 102 ? 44.857 28.930 19.336 1.00 19.42 102 TRP A N 1
ATOM 820 C CA . TRP A 1 102 ? 46.226 29.422 19.376 1.00 18.37 102 TRP A CA 1
ATOM 821 C C . TRP A 1 102 ? 46.250 30.819 19.951 1.00 19.44 102 TRP A C 1
ATOM 822 O O . TRP A 1 102 ? 45.256 31.521 19.889 1.00 17.44 102 TRP A O 1
ATOM 833 N N . ALA A 1 103 ? 47.392 31.218 20.527 1.00 17.23 103 ALA A N 1
ATOM 834 C CA . ALA A 1 103 ? 47.549 32.565 21.099 1.00 17.02 103 ALA A CA 1
ATOM 835 C C . ALA A 1 103 ? 49.018 32.985 21.189 1.00 16.57 103 ALA A C 1
ATOM 836 O O . ALA A 1 103 ? 49.916 32.137 21.302 1.00 15.61 103 ALA A O 1
ATOM 838 N N . THR A 1 104 ? 49.259 34.302 21.133 1.00 18.25 104 THR A N 1
ATOM 839 C CA . THR A 1 104 ? 50.621 34.857 21.247 1.00 18.52 104 THR A CA 1
ATOM 840 C C . THR A 1 104 ? 51.174 34.750 22.683 1.00 19.27 104 THR A C 1
ATOM 841 O O . THR A 1 104 ? 52.402 34.784 22.889 1.00 17.05 104 THR A O 1
ATOM 845 N N . GLY A 1 105 ? 50.270 34.631 23.671 1.00 19.72 105 GLY A N 1
ATOM 846 C CA . GLY A 1 105 ? 50.659 34.523 25.090 1.00 20.00 105 GLY A CA 1
ATOM 847 C C . GLY A 1 105 ? 51.186 35.833 25.660 1.00 21.44 105 GLY A C 1
ATOM 848 O O . GLY A 1 105 ? 52.002 35.835 26.591 1.00 21.49 105 GLY A O 1
ATOM 849 N N . THR A 1 106 ? 50.700 36.946 25.114 1.00 18.98 106 THR A N 1
ATOM 850 C CA . THR A 1 106 ? 51.128 38.285 25.524 1.00 19.72 106 THR A CA 1
ATOM 851 C C . THR A 1 106 ? 50.107 39.016 26.440 1.00 21.75 106 THR A C 1
ATOM 852 O O . THR A 1 106 ? 50.161 40.250 26.582 1.00 19.36 106 THR A O 1
ATOM 856 N N . ASN A 1 107 ? 49.197 38.257 27.066 1.00 20.65 107 ASN A N 1
ATOM 857 C CA . ASN A 1 107 ? 48.196 38.842 27.959 1.00 20.76 107 ASN A CA 1
ATOM 858 C C . ASN A 1 107 ? 48.804 39.432 29.220 1.00 22.64 107 ASN A C 1
ATOM 859 O O . ASN A 1 107 ? 49.848 38.982 29.683 1.00 19.88 107 ASN A O 1
ATOM 864 N N . ILE A 1 108 ? 48.140 40.452 29.766 1.00 22.87 108 ILE A N 1
ATOM 865 C CA . ILE A 1 108 ? 48.577 41.090 31.009 1.00 28.67 108 ILE A CA 1
ATOM 866 C C . ILE A 1 108 ? 47.374 41.248 31.928 1.00 32.55 108 ILE A C 1
ATOM 867 O O . ILE A 1 108 ? 46.224 41.189 31.477 1.00 30.18 108 ILE A O 1
ATOM 872 N N . HIS A 1 109 ? 47.634 41.427 33.220 1.00 37.10 109 HIS A N 1
ATOM 873 C CA . HIS A 1 109 ? 46.557 41.600 34.211 1.00 40.11 109 HIS A CA 1
ATOM 874 C C . HIS A 1 109 ? 46.273 43.081 34.466 1.00 43.69 109 HIS A C 1
ATOM 875 O O . HIS A 1 109 ? 45.465 43.436 35.330 1.00 46.11 109 HIS A O 1
ATOM 883 N N . ASP B 1 1 ? 32.287 45.659 60.743 1.00 22.98 1 ASP B N 1
ATOM 884 C CA . ASP B 1 1 ? 32.871 44.310 60.585 1.00 21.38 1 ASP B CA 1
ATOM 885 C C . ASP B 1 1 ? 32.027 43.456 59.670 1.00 19.20 1 ASP B C 1
ATOM 886 O O . ASP B 1 1 ? 30.797 43.464 59.775 1.00 17.23 1 ASP B O 1
ATOM 891 N N . ASN B 1 2 ? 32.677 42.706 58.772 1.00 18.31 2 ASN B N 1
ATOM 892 C CA . ASN B 1 2 ? 31.948 41.797 57.868 1.00 16.85 2 ASN B CA 1
ATOM 893 C C . ASN B 1 2 ? 32.052 40.308 58.288 1.00 15.14 2 ASN B C 1
ATOM 894 O O . ASN B 1 2 ? 31.470 39.449 57.639 1.00 17.54 2 ASN B O 1
ATOM 899 N N . ILE B 1 3 ? 32.770 40.022 59.401 1.00 14.59 3 ILE B N 1
ATOM 900 C CA . ILE B 1 3 ? 32.957 38.650 59.865 1.00 14.26 3 ILE B CA 1
ATOM 901 C C . ILE B 1 3 ? 32.680 38.449 61.349 1.00 16.87 3 ILE B C 1
ATOM 902 O O . ILE B 1 3 ? 33.042 39.303 62.189 1.00 15.87 3 ILE B O 1
ATOM 907 N N . LEU B 1 4 ? 32.019 37.324 61.668 1.00 15.39 4 LEU B N 1
ATOM 908 C CA . LEU B 1 4 ? 31.778 36.914 63.028 1.00 16.71 4 LEU B CA 1
ATOM 909 C C . LEU B 1 4 ? 32.607 35.629 63.173 1.00 14.21 4 LEU B C 1
ATOM 910 O O . LEU B 1 4 ? 32.276 34.594 62.580 1.00 17.18 4 LEU B O 1
ATOM 915 N N . TYR B 1 5 ? 33.714 35.716 63.919 1.00 17.76 5 TYR B N 1
ATOM 916 C CA . TYR B 1 5 ? 34.620 34.568 64.116 1.00 17.57 5 TYR B CA 1
ATOM 917 C C . TYR B 1 5 ? 34.095 33.586 65.141 1.00 18.09 5 TYR B C 1
ATOM 918 O O . TYR B 1 5 ? 33.328 33.962 66.030 1.00 17.69 5 TYR B O 1
ATOM 927 N N . SER B 1 6 ? 34.491 32.308 65.014 1.00 18.40 6 SER B N 1
ATOM 928 C CA . SER B 1 6 ? 34.069 31.300 65.983 1.00 17.60 6 SER B CA 1
ATOM 929 C C . SER B 1 6 ? 34.639 31.693 67.335 1.00 19.93 6 SER B C 1
ATOM 930 O O . SER B 1 6 ? 35.822 32.070 67.440 1.00 19.02 6 SER B O 1
ATOM 933 N N . GLY B 1 7 ? 33.795 31.624 68.366 1.00 19.86 7 GLY B N 1
ATOM 934 C CA . GLY B 1 7 ? 34.178 32.011 69.714 1.00 20.81 7 GLY B CA 1
ATOM 935 C C . GLY B 1 7 ? 33.624 33.402 70.076 1.00 22.32 7 GLY B C 1
ATOM 936 O O . GLY B 1 7 ? 33.745 33.840 71.224 1.00 18.95 7 GLY B O 1
ATOM 937 N N . GLU B 1 8 ? 33.017 34.085 69.082 1.00 20.02 8 GLU B N 1
ATOM 938 C CA . GLU B 1 8 ? 32.431 35.427 69.267 1.00 20.95 8 GLU B CA 1
ATOM 939 C C . GLU B 1 8 ? 30.917 35.389 69.211 1.00 19.19 8 GLU B C 1
ATOM 940 O O . GLU B 1 8 ? 30.319 34.408 68.727 1.00 18.59 8 GLU B O 1
ATOM 946 N N . THR B 1 9 ? 30.292 36.467 69.696 1.00 18.13 9 THR B N 1
ATOM 947 C CA . THR B 1 9 ? 28.847 36.596 69.698 1.00 20.48 9 THR B CA 1
ATOM 948 C C . THR B 1 9 ? 28.392 37.997 69.310 1.00 23.05 9 THR B C 1
ATOM 949 O O . THR B 1 9 ? 29.169 38.955 69.376 1.00 24.78 9 THR B O 1
ATOM 953 N N . LEU B 1 10 ? 27.130 38.098 68.870 1.00 22.33 10 LEU B N 1
ATOM 954 C CA . LEU B 1 10 ? 26.502 39.376 68.574 1.00 21.19 10 LEU B CA 1
ATOM 955 C C . LEU B 1 10 ? 25.453 39.564 69.646 1.00 21.53 10 LEU B C 1
ATOM 956 O O . LEU B 1 10 ? 24.534 38.739 69.773 1.00 18.26 10 LEU B O 1
ATOM 961 N N . SER B 1 11 ? 25.605 40.622 70.448 1.00 22.35 11 SER B N 1
ATOM 962 C CA . SER B 1 11 ? 24.674 40.936 71.516 1.00 22.10 11 SER B CA 1
ATOM 963 C C . SER B 1 11 ? 23.448 41.640 70.931 1.00 21.79 11 SER B C 1
ATOM 964 O O . SER B 1 11 ? 23.455 42.015 69.744 1.00 20.53 11 SER B O 1
ATOM 967 N N . PRO B 1 12 ? 22.369 41.813 71.742 1.00 20.61 12 PRO B N 1
ATOM 968 C CA . PRO B 1 12 ? 21.176 42.493 71.207 1.00 21.16 12 PRO B CA 1
ATOM 969 C C . PRO B 1 12 ? 21.497 43.859 70.575 1.00 22.62 12 PRO B C 1
ATOM 970 O O . PRO B 1 12 ? 22.110 44.731 71.229 1.00 20.66 12 PRO B O 1
ATOM 974 N N . GLY B 1 13 ? 21.103 44.027 69.313 1.00 20.63 13 GLY B N 1
ATOM 975 C CA . GLY B 1 13 ? 21.339 45.271 68.579 1.00 21.05 13 GLY B CA 1
ATOM 976 C C . GLY B 1 13 ? 22.655 45.304 67.801 1.00 20.80 13 GLY B C 1
ATOM 977 O O . GLY B 1 13 ? 22.865 46.210 66.986 1.00 22.81 13 GLY B O 1
ATOM 978 N N . GLU B 1 14 ? 23.548 44.326 68.048 1.00 19.42 14 GLU B N 1
ATOM 979 C CA . GLU B 1 14 ? 24.857 44.277 67.334 1.00 18.96 14 GLU B CA 1
ATOM 980 C C . GLU B 1 14 ? 24.666 43.685 65.944 1.00 17.81 14 GLU B C 1
ATOM 981 O O . GLU B 1 14 ? 23.668 42.996 65.687 1.00 18.23 14 GLU B O 1
ATOM 987 N N . PHE B 1 15 ? 25.636 43.934 65.048 1.00 18.25 15 PHE B N 1
ATOM 988 C CA . PHE B 1 15 ? 25.502 43.528 63.660 1.00 17.49 15 PHE B CA 1
ATOM 989 C C . PHE B 1 15 ? 26.779 43.435 62.860 1.00 15.74 15 PHE B C 1
ATOM 990 O O . PHE B 1 15 ? 27.854 43.879 63.296 1.00 15.69 15 PHE B O 1
ATOM 998 N N . LEU B 1 16 ? 26.648 42.837 61.662 1.00 16.78 16 LEU B N 1
ATOM 999 C CA . LEU B 1 16 ? 27.714 42.769 60.690 1.00 16.03 16 LEU B CA 1
ATOM 1000 C C . LEU B 1 16 ? 27.266 43.688 59.578 1.00 16.17 16 LEU B C 1
ATOM 1001 O O . LEU B 1 16 ? 26.055 43.846 59.354 1.00 15.40 16 LEU B O 1
ATOM 1006 N N . ASN B 1 17 ? 28.206 44.343 58.905 1.00 15.50 17 ASN B N 1
ATOM 1007 C CA . ASN B 1 17 ? 27.855 45.238 57.782 1.00 16.22 17 ASN B CA 1
ATOM 1008 C C . ASN B 1 17 ? 28.830 45.134 56.624 1.00 17.41 17 ASN B C 1
ATOM 1009 O O . ASN B 1 17 ? 30.019 44.821 56.817 1.00 17.40 17 ASN B O 1
ATOM 1014 N N . ASN B 1 18 ? 28.320 45.394 55.414 1.00 16.76 18 ASN B N 1
ATOM 1015 C CA . ASN B 1 18 ? 29.123 45.359 54.202 1.00 15.70 18 ASN B CA 1
ATOM 1016 C C . ASN B 1 18 ? 28.424 46.192 53.151 1.00 17.68 18 ASN B C 1
ATOM 1017 O O . ASN B 1 18 ? 27.441 45.759 52.548 1.00 18.04 18 ASN B O 1
ATOM 1022 N N . GLY B 1 19 ? 28.913 47.421 52.951 1.00 19.18 19 GLY B N 1
ATOM 1023 C CA . GLY B 1 19 ? 28.315 48.334 51.980 1.00 16.95 19 GLY B CA 1
ATOM 1024 C C . GLY B 1 19 ? 26.888 48.684 52.397 1.00 18.63 19 GLY B C 1
ATOM 1025 O O . GLY B 1 19 ? 26.657 49.139 53.502 1.00 17.54 19 GLY B O 1
ATOM 1026 N N . ARG B 1 20 ? 25.935 48.439 51.507 1.00 17.18 20 ARG B N 1
ATOM 1027 C CA . ARG B 1 20 ? 24.516 48.721 51.789 1.00 18.12 20 ARG B CA 1
ATOM 1028 C C . ARG B 1 20 ? 23.794 47.566 52.550 1.00 17.73 20 ARG B C 1
ATOM 1029 O O . ARG B 1 20 ? 22.578 47.656 52.809 1.00 18.13 20 ARG B O 1
ATOM 1037 N N . TYR B 1 21 ? 24.546 46.511 52.930 1.00 16.55 21 TYR B N 1
ATOM 1038 C CA . TYR B 1 21 ? 23.959 45.349 53.625 1.00 16.54 21 TYR B CA 1
ATOM 1039 C C . TYR B 1 21 ? 24.251 45.327 55.138 1.00 16.27 21 TYR B C 1
ATOM 1040 O O . TYR B 1 21 ? 25.369 45.642 55.575 1.00 16.32 21 TYR B O 1
ATOM 1049 N N . VAL B 1 22 ? 23.230 44.952 55.920 1.00 13.99 22 VAL B N 1
ATOM 1050 C CA . VAL B 1 22 ? 23.327 44.850 57.386 1.00 15.62 22 VAL B CA 1
ATOM 1051 C C . VAL B 1 22 ? 22.690 43.512 57.865 1.00 16.21 22 VAL B C 1
ATOM 1052 O O . VAL B 1 22 ? 21.556 43.184 57.486 1.00 16.66 22 VAL B O 1
ATOM 1056 N N . PHE B 1 23 ? 23.436 42.767 58.695 1.00 15.85 23 PHE B N 1
ATOM 1057 C CA . PHE B 1 23 ? 23.002 41.478 59.254 1.00 16.17 23 PHE B CA 1
ATOM 1058 C C . PHE B 1 23 ? 22.957 41.730 60.731 1.00 16.72 23 PHE B C 1
ATOM 1059 O O . PHE B 1 23 ? 24.002 41.767 61.392 1.00 15.92 23 PHE B O 1
ATOM 1067 N N . ILE B 1 24 ? 21.736 41.901 61.266 1.00 15.91 24 ILE B N 1
ATOM 1068 C CA . ILE B 1 24 ? 21.549 42.295 62.680 1.00 16.35 24 ILE B CA 1
ATOM 1069 C C . ILE B 1 24 ? 20.731 41.362 63.596 1.00 18.04 24 ILE B C 1
ATOM 1070 O O . ILE B 1 24 ? 19.670 40.838 63.215 1.00 17.65 24 ILE B O 1
ATOM 1075 N N . MET B 1 25 ? 21.263 41.172 64.813 1.00 17.75 25 MET B N 1
ATOM 1076 C CA . MET B 1 25 ? 20.635 40.411 65.860 1.00 17.58 25 MET B CA 1
ATOM 1077 C C . MET B 1 25 ? 19.771 41.461 66.585 1.00 17.97 25 MET B C 1
ATOM 1078 O O . MET B 1 25 ? 20.242 42.162 67.487 1.00 18.23 25 MET B O 1
ATOM 1083 N N . GLN B 1 26 ? 18.512 41.573 66.162 1.00 20.32 26 GLN B N 1
ATOM 1084 C CA . GLN B 1 26 ? 17.574 42.582 66.724 1.00 19.62 26 GLN B CA 1
ATOM 1085 C C . GLN B 1 26 ? 17.127 42.315 68.152 1.00 21.81 26 GLN B C 1
ATOM 1086 O O . GLN B 1 26 ? 17.099 41.164 68.610 1.00 22.39 26 GLN B O 1
ATOM 1092 N N . GLU B 1 27 ? 16.757 43.403 68.841 1.00 21.13 27 GLU B N 1
ATOM 1093 C CA . GLU B 1 27 ? 16.278 43.348 70.234 1.00 24.86 27 GLU B CA 1
ATOM 1094 C C . GLU B 1 27 ? 14.992 42.523 70.365 1.00 24.60 27 GLU B C 1
ATOM 1095 O O . GLU B 1 27 ? 14.689 42.013 71.456 1.00 26.13 27 GLU B O 1
ATOM 1101 N N . ASP B 1 28 ? 14.232 42.384 69.252 1.00 23.84 28 ASP B N 1
ATOM 1102 C CA . ASP B 1 28 ? 13.008 41.561 69.259 1.00 23.47 28 ASP B CA 1
ATOM 1103 C C . ASP B 1 28 ? 13.321 40.029 69.000 1.00 23.01 28 ASP B C 1
ATOM 1104 O O . ASP B 1 28 ? 12.418 39.256 68.685 1.00 22.76 28 ASP B O 1
ATOM 1109 N N A CYS B 1 29 ? 14.610 39.645 69.146 0.50 21.81 29 CYS B N 1
ATOM 1110 N N B CYS B 1 29 ? 14.609 39.665 69.121 0.50 24.33 29 CYS B N 1
ATOM 1111 C CA A CYS B 1 29 ? 15.105 38.227 68.941 0.50 21.91 29 CYS B CA 1
ATOM 1112 C CA B CYS B 1 29 ? 15.101 38.282 68.970 0.50 23.85 29 CYS B CA 1
ATOM 1113 C C A CYS B 1 29 ? 15.036 37.700 67.484 0.50 22.28 29 CYS B C 1
ATOM 1114 C C B CYS B 1 29 ? 15.039 37.714 67.503 0.50 23.45 29 CYS B C 1
ATOM 1115 O O A CYS B 1 29 ? 15.217 36.506 67.253 0.50 22.04 29 CYS B O 1
ATOM 1116 O O B CYS B 1 29 ? 15.220 36.519 67.295 0.50 22.96 29 CYS B O 1
ATOM 1121 N N . ASN B 1 30 ? 14.804 38.589 66.517 1.00 21.73 30 ASN B N 1
ATOM 1122 C CA . ASN B 1 30 ? 14.754 38.179 65.121 1.00 19.44 30 ASN B CA 1
ATOM 1123 C C . ASN B 1 30 ? 16.093 38.551 64.481 1.00 18.12 30 ASN B C 1
ATOM 1124 O O . ASN B 1 30 ? 16.547 39.686 64.598 1.00 18.51 30 ASN B O 1
ATOM 1129 N N A LEU B 1 31 ? 16.729 37.573 63.843 0.50 17.64 31 LEU B N 1
ATOM 1130 N N B LEU B 1 31 ? 16.731 37.564 63.834 0.50 16.42 31 LEU B N 1
ATOM 1131 C CA A LEU B 1 31 ? 17.992 37.778 63.170 0.50 18.41 31 LEU B CA 1
ATOM 1132 C CA B LEU B 1 31 ? 18.005 37.765 63.133 0.50 17.24 31 LEU B CA 1
ATOM 1133 C C A LEU B 1 31 ? 17.644 38.040 61.721 0.50 16.95 31 LEU B C 1
ATOM 1134 C C B LEU B 1 31 ? 17.657 38.037 61.707 0.50 16.27 31 LEU B C 1
ATOM 1135 O O A LEU B 1 31 ? 17.106 37.166 61.043 0.50 18.11 31 LEU B O 1
ATOM 1136 O O B LEU B 1 31 ? 17.129 37.164 61.019 0.50 17.56 31 LEU B O 1
ATOM 1145 N N . VAL B 1 32 ? 17.947 39.260 61.243 1.00 16.51 32 VAL B N 1
ATOM 1146 C CA . VAL B 1 32 ? 17.590 39.684 59.870 1.00 17.24 32 VAL B CA 1
ATOM 1147 C C . VAL B 1 32 ? 18.691 40.296 58.991 1.00 16.66 32 VAL B C 1
ATOM 1148 O O . VAL B 1 32 ? 19.564 41.013 59.473 1.00 15.71 32 VAL B O 1
ATOM 1152 N N . LEU B 1 33 ? 18.610 39.989 57.673 1.00 16.44 33 LEU B N 1
ATOM 1153 C CA . LEU B 1 33 ? 19.505 40.526 56.659 1.00 18.55 33 LEU B CA 1
ATOM 1154 C C . LEU B 1 33 ? 18.756 41.580 55.893 1.00 16.43 33 LEU B C 1
ATOM 1155 O O . LEU B 1 33 ? 17.704 41.292 55.299 1.00 16.34 33 LEU B O 1
ATOM 1160 N N . TYR B 1 34 ? 19.271 42.817 55.910 1.00 14.97 34 TYR B N 1
ATOM 1161 C CA . TYR B 1 34 ? 18.651 43.933 55.183 1.00 16.79 34 TYR B CA 1
ATOM 1162 C C . TYR B 1 34 ? 19.496 44.435 54.026 1.00 15.72 34 TYR B C 1
ATOM 1163 O O . TYR B 1 34 ? 20.738 44.468 54.118 1.00 15.50 34 TYR B O 1
ATOM 1172 N N . ASP B 1 35 ? 18.810 44.819 52.927 1.00 17.93 35 ASP B N 1
ATOM 1173 C CA . ASP B 1 35 ? 19.426 45.430 51.764 1.00 18.07 35 ASP B CA 1
ATOM 1174 C C . ASP B 1 35 ? 18.872 46.840 51.847 1.00 19.35 35 ASP B C 1
ATOM 1175 O O . ASP B 1 35 ? 17.758 47.123 51.376 1.00 18.67 35 ASP B O 1
ATOM 1180 N N . VAL B 1 36 ? 19.655 47.726 52.478 1.00 19.14 36 VAL B N 1
ATOM 1181 C CA . VAL B 1 36 ? 19.240 49.107 52.769 1.00 19.64 36 VAL B CA 1
ATOM 1182 C C . VAL B 1 36 ? 18.015 48.995 53.727 1.00 20.81 36 VAL B C 1
ATOM 1183 O O . VAL B 1 36 ? 18.174 48.524 54.851 1.00 26.17 36 VAL B O 1
ATOM 1187 N N . ASP B 1 37 ? 16.805 49.366 53.269 1.00 21.31 37 ASP B N 1
ATOM 1188 C CA . ASP B 1 37 ? 15.598 49.310 54.139 1.00 21.66 37 ASP B CA 1
ATOM 1189 C C . ASP B 1 37 ? 14.703 48.091 53.906 1.00 23.08 37 ASP B C 1
ATOM 1190 O O . ASP B 1 37 ? 13.633 47.986 54.513 1.00 24.53 37 ASP B O 1
ATOM 1195 N N . LYS B 1 38 ? 15.144 47.158 53.062 1.00 19.93 38 LYS B N 1
ATOM 1196 C CA . LYS B 1 38 ? 14.329 45.993 52.725 1.00 20.60 38 LYS B CA 1
ATOM 1197 C C . LYS B 1 38 ? 14.848 44.662 53.313 1.00 18.75 38 LYS B C 1
ATOM 1198 O O . LYS B 1 38 ? 16.000 44.272 53.066 1.00 18.72 38 LYS B O 1
ATOM 1204 N N . PRO B 1 39 ? 13.992 43.957 54.105 1.00 18.91 39 PRO B N 1
ATOM 1205 C CA . PRO B 1 39 ? 14.428 42.684 54.645 1.00 19.24 39 PRO B CA 1
ATOM 1206 C C . PRO B 1 39 ? 14.396 41.635 53.550 1.00 19.44 39 PRO B C 1
ATOM 1207 O O . PRO B 1 39 ? 13.389 41.521 52.830 1.00 21.67 39 PRO B O 1
ATOM 1211 N N . ILE B 1 40 ? 15.492 40.889 53.406 1.00 18.72 40 ILE B N 1
ATOM 1212 C CA . ILE B 1 40 ? 15.600 39.840 52.357 1.00 20.82 40 ILE B CA 1
ATOM 1213 C C . ILE B 1 40 ? 15.728 38.389 52.921 1.00 21.89 40 ILE B C 1
ATOM 1214 O O . ILE B 1 40 ? 15.581 37.416 52.167 1.00 20.83 40 ILE B O 1
ATOM 1219 N N . TRP B 1 41 ? 15.999 38.264 54.232 1.00 19.34 41 TRP B N 1
ATOM 1220 C CA . TRP B 1 41 ? 16.124 36.957 54.899 1.00 18.78 41 TRP B CA 1
ATOM 1221 C C . TRP B 1 41 ? 16.009 37.140 56.399 1.00 18.75 41 TRP B C 1
ATOM 1222 O O . TRP B 1 41 ? 16.453 38.170 56.950 1.00 16.00 41 TRP B O 1
ATOM 1233 N N . ALA B 1 42 ? 15.420 36.150 57.081 1.00 18.73 42 ALA B N 1
ATOM 1234 C CA . ALA B 1 42 ? 15.284 36.207 58.536 1.00 17.81 42 ALA B CA 1
ATOM 1235 C C . ALA B 1 42 ? 15.070 34.830 59.152 1.00 17.05 42 ALA B C 1
ATOM 1236 O O . ALA B 1 42 ? 14.641 33.895 58.470 1.00 20.69 42 ALA B O 1
ATOM 1238 N N . THR B 1 43 ? 15.386 34.709 60.447 1.00 20.04 43 THR B N 1
ATOM 1239 C CA . THR B 1 43 ? 15.181 33.456 61.174 1.00 19.96 43 THR B CA 1
ATOM 1240 C C . THR B 1 43 ? 13.691 33.280 61.523 1.00 21.64 43 THR B C 1
ATOM 1241 O O . THR B 1 43 ? 13.254 32.170 61.864 1.00 21.44 43 THR B O 1
ATOM 1245 N N . ASN B 1 44 ? 12.924 34.384 61.437 1.00 20.86 44 ASN B N 1
ATOM 1246 C CA . ASN B 1 44 ? 11.483 34.387 61.725 1.00 23.49 44 ASN B CA 1
ATOM 1247 C C . ASN B 1 44 ? 11.201 34.029 63.181 1.00 23.94 44 ASN B C 1
ATOM 1248 O O . ASN B 1 44 ? 10.255 33.293 63.485 1.00 27.29 44 ASN B O 1
ATOM 1253 N N . THR B 1 45 ? 12.038 34.558 64.071 1.00 22.85 45 THR B N 1
ATOM 1254 C CA . THR B 1 45 ? 11.925 34.328 65.501 1.00 24.33 45 THR B CA 1
ATOM 1255 C C . THR B 1 45 ? 11.600 35.638 66.243 1.00 24.67 45 THR B C 1
ATOM 1256 O O . THR B 1 45 ? 11.890 35.780 67.438 1.00 27.24 45 THR B O 1
ATOM 1260 N N . GLY B 1 46 ? 10.995 36.591 65.527 1.00 26.08 46 GLY B N 1
ATOM 1261 C CA . GLY B 1 46 ? 10.608 37.865 66.117 1.00 27.07 46 GLY B CA 1
ATOM 1262 C C . GLY B 1 46 ? 9.349 37.676 66.942 1.00 30.08 46 GLY B C 1
ATOM 1263 O O . GLY B 1 46 ? 8.413 37.018 66.499 1.00 28.23 46 GLY B O 1
ATOM 1264 N N . GLY B 1 47 ? 9.332 38.234 68.153 1.00 31.69 47 GLY B N 1
ATOM 1265 C CA . GLY B 1 47 ? 8.157 38.113 69.043 1.00 34.10 47 GLY B CA 1
ATOM 1266 C C . GLY B 1 47 ? 8.250 36.988 70.082 1.00 36.40 47 GLY B C 1
ATOM 1267 O O . GLY B 1 47 ? 7.519 36.999 71.073 1.00 39.19 47 GLY B O 1
ATOM 1268 N N . LEU B 1 48 ? 9.148 36.020 69.858 1.00 38.97 48 LEU B N 1
ATOM 1269 C CA . LEU B 1 48 ? 9.307 34.886 70.789 1.00 38.26 48 LEU B CA 1
ATOM 1270 C C . LEU B 1 48 ? 9.806 35.318 72.178 1.00 39.44 48 LEU B C 1
ATOM 1271 O O . LEU B 1 48 ? 9.327 34.815 73.190 1.00 39.95 48 LEU B O 1
ATOM 1276 N N . ASP B 1 49 ? 10.771 36.245 72.214 1.00 38.67 49 ASP B N 1
ATOM 1277 C CA . ASP B 1 49 ? 11.317 36.727 73.462 1.00 37.80 49 ASP B CA 1
ATOM 1278 C C . ASP B 1 49 ? 12.100 38.074 73.176 1.00 37.28 49 ASP B C 1
ATOM 1279 O O . ASP B 1 49 ? 12.117 38.541 72.032 1.00 36.51 49 ASP B O 1
ATOM 1284 N N A ARG B 1 50 ? 12.709 38.670 74.200 0.50 35.91 50 ARG B N 1
ATOM 1285 N N B ARG B 1 50 ? 12.706 38.656 74.233 0.50 36.19 50 ARG B N 1
ATOM 1286 C CA A ARG B 1 50 ? 13.504 39.900 74.003 0.50 35.80 50 ARG B CA 1
ATOM 1287 C CA B ARG B 1 50 ? 13.479 39.894 74.149 0.50 36.17 50 ARG B CA 1
ATOM 1288 C C A ARG B 1 50 ? 14.935 39.687 74.462 0.50 35.00 50 ARG B C 1
ATOM 1289 C C B ARG B 1 50 ? 14.943 39.653 74.470 0.50 35.14 50 ARG B C 1
ATOM 1290 O O A ARG B 1 50 ? 15.201 38.897 75.349 0.50 33.87 50 ARG B O 1
ATOM 1291 O O B ARG B 1 50 ? 15.257 38.802 75.274 0.50 33.43 50 ARG B O 1
ATOM 1306 N N . ARG B 1 51 ? 15.840 40.418 73.835 1.00 33.46 51 ARG B N 1
ATOM 1307 C CA . ARG B 1 51 ? 17.316 40.339 74.123 1.00 33.45 51 ARG B CA 1
ATOM 1308 C C . ARG B 1 51 ? 18.016 38.941 73.949 1.00 31.37 51 ARG B C 1
ATOM 1309 O O . ARG B 1 51 ? 18.547 38.364 74.912 1.00 30.94 51 ARG B O 1
ATOM 1317 N N A CYS B 1 52 ? 17.990 38.436 72.713 0.50 30.14 52 CYS B N 1
ATOM 1318 N N B CYS B 1 52 ? 18.005 38.444 72.718 0.50 30.59 52 CYS B N 1
ATOM 1319 C CA A CYS B 1 52 ? 18.635 37.183 72.354 0.50 28.18 52 CYS B CA 1
ATOM 1320 C CA B CYS B 1 52 ? 18.640 37.188 72.374 0.50 28.87 52 CYS B CA 1
ATOM 1321 C C A CYS B 1 52 ? 20.009 37.492 71.817 0.50 26.82 52 CYS B C 1
ATOM 1322 C C B CYS B 1 52 ? 20.010 37.491 71.816 0.50 27.26 52 CYS B C 1
ATOM 1323 O O A CYS B 1 52 ? 20.280 38.632 71.434 0.50 27.54 52 CYS B O 1
ATOM 1324 O O B CYS B 1 52 ? 20.276 38.628 71.417 0.50 27.91 52 CYS B O 1
ATOM 1329 N N . HIS B 1 53 ? 20.890 36.488 71.784 1.00 24.76 53 HIS B N 1
ATOM 1330 C CA . HIS B 1 53 ? 22.260 36.686 71.239 1.00 22.33 53 HIS B CA 1
ATOM 1331 C C . HIS B 1 53 ? 22.596 35.609 70.203 1.00 22.35 53 HIS B C 1
ATOM 1332 O O . HIS B 1 53 ? 22.071 34.494 70.256 1.00 21.05 53 HIS B O 1
ATOM 1339 N N . LEU B 1 54 ? 23.456 35.976 69.248 1.00 18.75 54 LEU B N 1
ATOM 1340 C CA . LEU B 1 54 ? 23.896 35.084 68.185 1.00 19.65 54 LEU B CA 1
ATOM 1341 C C . LEU B 1 54 ? 25.290 34.616 68.489 1.00 20.11 54 LEU B C 1
ATOM 1342 O O . LEU B 1 54 ? 26.154 35.425 68.811 1.00 20.85 54 LEU B O 1
ATOM 1347 N N . SER B 1 55 ? 25.528 33.308 68.370 1.00 18.50 55 SER B N 1
ATOM 1348 C CA . SER B 1 55 ? 26.842 32.741 68.646 1.00 19.06 55 SER B CA 1
ATOM 1349 C C . SER B 1 55 ? 27.386 31.846 67.518 1.00 19.47 55 SER B C 1
ATOM 1350 O O . SER B 1 55 ? 26.709 30.905 67.075 1.00 17.95 55 SER B O 1
ATOM 1353 N N . MET B 1 56 ? 28.608 32.169 67.050 1.00 18.26 56 MET B N 1
ATOM 1354 C CA . MET B 1 56 ? 29.313 31.376 66.053 1.00 18.04 56 MET B CA 1
ATOM 1355 C C . MET B 1 56 ? 30.188 30.487 66.910 1.00 19.30 56 MET B C 1
ATOM 1356 O O . MET B 1 56 ? 31.183 30.944 67.481 1.00 19.35 56 MET B O 1
ATOM 1361 N N . GLN B 1 57 ? 29.806 29.218 67.026 1.00 18.89 57 GLN B N 1
ATOM 1362 C CA . GLN B 1 57 ? 30.506 28.257 67.919 1.00 20.69 57 GLN B CA 1
ATOM 1363 C C . GLN B 1 57 ? 31.744 27.560 67.330 1.00 21.41 57 GLN B C 1
ATOM 1364 O O . GLN B 1 57 ? 31.905 27.465 66.101 1.00 21.89 57 GLN B O 1
ATOM 1370 N N A SER B 1 58 ? 32.609 27.068 68.229 0.50 23.04 58 SER B N 1
ATOM 1371 N N B SER B 1 58 ? 32.610 27.069 68.226 0.50 23.25 58 SER B N 1
ATOM 1372 C CA A SER B 1 58 ? 33.841 26.371 67.837 0.50 22.08 58 SER B CA 1
ATOM 1373 C CA B SER B 1 58 ? 33.841 26.373 67.830 0.50 22.55 58 SER B CA 1
ATOM 1374 C C A SER B 1 58 ? 33.567 24.983 67.214 0.50 22.70 58 SER B C 1
ATOM 1375 C C B SER B 1 58 ? 33.566 24.984 67.210 0.50 22.95 58 SER B C 1
ATOM 1376 O O A SER B 1 58 ? 34.482 24.357 66.672 0.50 21.03 58 SER B O 1
ATOM 1377 O O B SER B 1 58 ? 34.480 24.358 66.666 0.50 21.31 58 SER B O 1
ATOM 1382 N N . ASP B 1 59 ? 32.312 24.507 67.305 1.00 22.35 59 ASP B N 1
ATOM 1383 C CA . ASP B 1 59 ? 31.929 23.215 66.708 1.00 21.98 59 ASP B CA 1
ATOM 1384 C C . ASP B 1 59 ? 31.385 23.453 65.263 1.00 22.75 59 ASP B C 1
ATOM 1385 O O . ASP B 1 59 ? 31.019 22.512 64.566 1.00 24.37 59 ASP B O 1
ATOM 1390 N N . GLY B 1 60 ? 31.340 24.733 64.844 1.00 21.08 60 GLY B N 1
ATOM 1391 C CA . GLY B 1 60 ? 30.886 25.110 63.500 1.00 19.88 60 GLY B CA 1
ATOM 1392 C C . GLY B 1 60 ? 29.406 25.457 63.370 1.00 21.70 60 GLY B C 1
ATOM 1393 O O . GLY B 1 60 ? 28.955 25.798 62.294 1.00 19.25 60 GLY B O 1
ATOM 1394 N N . ASN B 1 61 ? 28.660 25.390 64.476 1.00 20.13 61 ASN B N 1
ATOM 1395 C CA . ASN B 1 61 ? 27.243 25.670 64.455 1.00 18.58 61 ASN B CA 1
ATOM 1396 C C . ASN B 1 61 ? 26.961 27.161 64.800 1.00 18.75 61 ASN B C 1
ATOM 1397 O O . ASN B 1 61 ? 27.559 27.711 65.729 1.00 18.95 61 ASN B O 1
ATOM 1402 N N . LEU B 1 62 ? 26.084 27.806 64.014 1.00 16.53 62 LEU B N 1
ATOM 1403 C CA . LEU B 1 62 ? 25.670 29.206 64.234 1.00 17.46 62 LEU B CA 1
ATOM 1404 C C . LEU B 1 62 ? 24.341 29.118 64.938 1.00 17.58 62 LEU B C 1
ATOM 1405 O O . LEU B 1 62 ? 23.390 28.598 64.379 1.00 18.45 62 LEU B O 1
ATOM 1410 N N . VAL B 1 63 ? 24.259 29.625 66.174 1.00 17.48 63 VAL B N 1
ATOM 1411 C CA . VAL B 1 63 ? 23.034 29.481 66.969 1.00 18.04 63 VAL B CA 1
ATOM 1412 C C . VAL B 1 63 ? 22.496 30.765 67.626 1.00 19.06 63 VAL B C 1
ATOM 1413 O O . VAL B 1 63 ? 23.256 31.586 68.122 1.00 18.31 63 VAL B O 1
ATOM 1417 N N . VAL B 1 64 ? 21.162 30.916 67.610 1.00 18.88 64 VAL B N 1
ATOM 1418 C CA . VAL B 1 64 ? 20.498 32.022 68.262 1.00 19.68 64 VAL B CA 1
ATOM 1419 C C . VAL B 1 64 ? 19.989 31.488 69.597 1.00 18.66 64 VAL B C 1
ATOM 1420 O O . VAL B 1 64 ? 19.188 30.543 69.625 1.00 17.95 64 VAL B O 1
ATOM 1424 N N . TYR B 1 65 ? 20.469 32.078 70.698 1.00 18.94 65 TYR B N 1
ATOM 1425 C CA . TYR B 1 65 ? 20.068 31.678 72.061 1.00 20.53 65 TYR B CA 1
ATOM 1426 C C . TYR B 1 65 ? 19.137 32.693 72.720 1.00 21.41 65 TYR B C 1
ATOM 1427 O O . TYR B 1 65 ? 19.301 33.894 72.562 1.00 21.07 65 TYR B O 1
ATOM 1436 N N . SER B 1 66 ? 18.169 32.185 73.480 1.00 21.85 66 SER B N 1
ATOM 1437 C CA . SER B 1 66 ? 17.225 33.014 74.188 1.00 23.89 66 SER B CA 1
ATOM 1438 C C . SER B 1 66 ? 17.888 33.550 75.462 1.00 23.90 66 SER B C 1
ATOM 1439 O O . SER B 1 66 ? 19.018 33.166 75.780 1.00 23.49 66 SER B O 1
ATOM 1442 N N . PRO B 1 67 ? 17.195 34.459 76.202 1.00 27.44 67 PRO B N 1
ATOM 1443 C CA . PRO B 1 67 ? 17.751 34.978 77.458 1.00 27.73 67 PRO B CA 1
ATOM 1444 C C . PRO B 1 67 ? 18.003 33.874 78.511 1.00 28.03 67 PRO B C 1
ATOM 1445 O O . PRO B 1 67 ? 18.793 34.075 79.427 1.00 28.12 67 PRO B O 1
ATOM 1449 N N . ARG B 1 68 ? 17.315 32.727 78.371 1.00 28.45 68 ARG B N 1
ATOM 1450 C CA . ARG B 1 68 ? 17.493 31.600 79.282 1.00 28.98 68 ARG B CA 1
ATOM 1451 C C . ARG B 1 68 ? 18.546 30.597 78.748 1.00 26.75 68 ARG B C 1
ATOM 1452 O O . ARG B 1 68 ? 18.630 29.470 79.232 1.00 26.21 68 ARG B O 1
ATOM 1460 N N . ASN B 1 69 ? 19.341 31.030 77.747 1.00 25.73 69 ASN B N 1
ATOM 1461 C CA . ASN B 1 69 ? 20.400 30.197 77.136 1.00 24.21 69 ASN B CA 1
ATOM 1462 C C . ASN B 1 69 ? 19.879 28.891 76.461 1.00 22.32 69 ASN B C 1
ATOM 1463 O O . ASN B 1 69 ? 20.541 27.863 76.496 1.00 22.21 69 ASN B O 1
ATOM 1468 N N . ASN B 1 70 ? 18.686 28.973 75.860 1.00 20.29 70 ASN B N 1
ATOM 1469 C CA . ASN B 1 70 ? 18.088 27.859 75.135 1.00 21.07 70 ASN B CA 1
ATOM 1470 C C . ASN B 1 70 ? 18.103 28.207 73.662 1.00 19.90 70 ASN B C 1
ATOM 1471 O O . ASN B 1 70 ? 17.722 29.313 73.290 1.00 20.72 70 ASN B O 1
ATOM 1476 N N . PRO B 1 71 ? 18.555 27.267 72.798 1.00 20.00 71 PRO B N 1
ATOM 1477 C CA . PRO B 1 71 ? 18.572 27.590 71.367 1.00 19.18 71 PRO B CA 1
ATOM 1478 C C . PRO B 1 71 ? 17.163 27.707 70.761 1.00 20.77 71 PRO B C 1
ATOM 1479 O O . PRO B 1 71 ? 16.274 26.922 71.105 1.00 18.80 71 PRO B O 1
ATOM 1483 N N . ILE B 1 72 ? 16.968 28.710 69.898 1.00 17.37 72 ILE B N 1
ATOM 1484 C CA . ILE B 1 72 ? 15.662 28.921 69.202 1.00 20.31 72 ILE B CA 1
ATOM 1485 C C . ILE B 1 72 ? 15.811 28.881 67.640 1.00 19.04 72 ILE B C 1
ATOM 1486 O O . ILE B 1 72 ? 14.827 28.967 66.920 1.00 18.89 72 ILE B O 1
ATOM 1491 N N . TRP B 1 73 ? 17.058 28.756 67.166 1.00 18.74 73 TRP B N 1
ATOM 1492 C CA . TRP B 1 73 ? 17.375 28.651 65.747 1.00 16.37 73 TRP B CA 1
ATOM 1493 C C . TRP B 1 73 ? 18.825 28.272 65.616 1.00 15.67 73 TRP B C 1
ATOM 1494 O O . TRP B 1 73 ? 19.657 28.712 66.407 1.00 16.49 73 TRP B O 1
ATOM 1505 N N . ALA B 1 74 ? 19.137 27.440 64.617 1.00 17.21 74 ALA B N 1
ATOM 1506 C CA . ALA B 1 74 ? 20.520 27.023 64.362 1.00 17.17 74 ALA B CA 1
ATOM 1507 C C . ALA B 1 74 ? 20.713 26.606 62.908 1.00 17.06 74 ALA B C 1
ATOM 1508 O O . ALA B 1 74 ? 19.778 26.136 62.253 1.00 17.45 74 ALA B O 1
ATOM 1510 N N . SER B 1 75 ? 21.936 26.777 62.404 1.00 17.33 75 SER B N 1
ATOM 1511 C CA . SER B 1 75 ? 22.256 26.407 61.025 1.00 16.73 75 SER B CA 1
ATOM 1512 C C . SER B 1 75 ? 22.392 24.873 60.838 1.00 17.46 75 SER B C 1
ATOM 15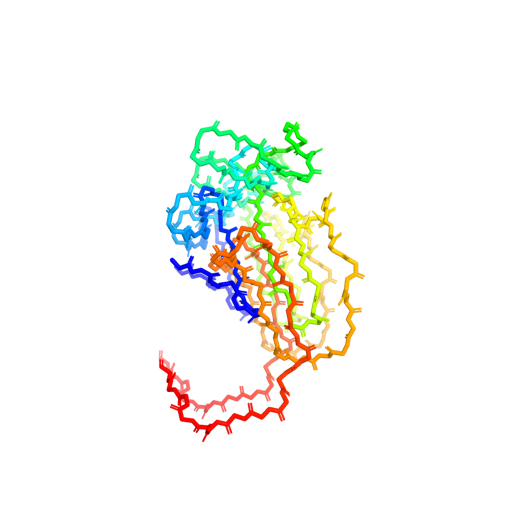13 O O . SER B 1 75 ? 22.396 24.392 59.711 1.00 19.40 75 SER B O 1
ATOM 1516 N N . ASN B 1 76 ? 22.494 24.125 61.956 1.00 19.48 76 ASN B N 1
ATOM 1517 C CA . ASN B 1 76 ? 22.637 22.651 61.925 1.00 20.21 76 ASN B CA 1
ATOM 1518 C C . ASN B 1 76 ? 23.950 22.214 61.259 1.00 22.01 76 ASN B C 1
ATOM 1519 O O . ASN B 1 76 ? 23.991 21.210 60.529 1.00 22.70 76 ASN B O 1
ATOM 1524 N N . THR B 1 77 ? 25.022 22.969 61.522 1.00 22.28 77 THR B N 1
ATOM 1525 C CA . THR B 1 77 ? 26.341 22.683 60.947 1.00 22.72 77 THR B CA 1
ATOM 1526 C C . THR B 1 77 ? 27.388 22.323 62.020 1.00 24.72 77 THR B C 1
ATOM 1527 O O . THR B 1 77 ? 28.590 22.551 61.834 1.00 26.66 77 THR B O 1
ATOM 1531 N N . GLY B 1 78 ? 26.923 21.749 63.138 1.00 25.24 78 GLY B N 1
ATOM 1532 C CA . GLY B 1 78 ? 27.811 21.339 64.212 1.00 26.83 78 GLY B CA 1
ATOM 1533 C C . GLY B 1 78 ? 28.621 20.135 63.763 1.00 27.98 78 GLY B C 1
ATOM 1534 O O . GLY B 1 78 ? 28.103 19.253 63.078 1.00 31.05 78 GLY B O 1
ATOM 1535 N N . GLY B 1 79 ? 29.891 20.103 64.131 1.00 29.22 79 GLY B N 1
ATOM 1536 C CA . GLY B 1 79 ? 30.766 19.000 63.750 1.00 30.48 79 GLY B CA 1
ATOM 1537 C C . GLY B 1 79 ? 32.050 18.993 64.548 1.00 29.91 79 GLY B C 1
ATOM 1538 O O . GLY B 1 79 ? 32.027 19.149 65.770 1.00 29.76 79 GLY B O 1
ATOM 1539 N N . GLU B 1 80 ? 33.175 18.810 63.857 1.00 31.58 80 GLU B N 1
ATOM 1540 C CA . GLU B 1 80 ? 34.481 18.776 64.513 1.00 33.65 80 GLU B CA 1
ATOM 1541 C C . GLU B 1 80 ? 34.846 20.126 65.122 1.00 31.19 80 GLU B C 1
ATOM 1542 O O . GLU B 1 80 ? 34.462 21.184 64.597 1.00 30.52 80 GLU B O 1
ATOM 1548 N N . ASN B 1 81 ? 35.582 20.085 66.233 1.00 29.75 81 ASN B N 1
ATOM 1549 C CA . ASN B 1 81 ? 36.024 21.285 66.902 1.00 28.09 81 ASN B CA 1
ATOM 1550 C C . ASN B 1 81 ? 37.133 21.922 66.087 1.00 26.52 81 ASN B C 1
ATOM 1551 O O . ASN B 1 81 ? 38.042 21.232 65.628 1.00 25.86 81 ASN B O 1
ATOM 1556 N N . GLY B 1 82 ? 37.052 23.237 65.886 1.00 22.70 82 GLY B N 1
ATOM 1557 C CA . GLY B 1 82 ? 38.065 23.943 65.115 1.00 23.63 82 GLY B CA 1
ATOM 1558 C C . GLY B 1 82 ? 37.829 25.439 65.051 1.00 21.73 82 GLY B C 1
ATOM 1559 O O . GLY B 1 82 ? 37.320 26.034 65.995 1.00 22.59 82 GLY B O 1
ATOM 1560 N N . ASN B 1 83 ? 38.224 26.039 63.925 1.00 19.88 83 ASN B N 1
ATOM 1561 C CA . ASN B 1 83 ? 38.075 27.476 63.682 1.00 21.18 83 ASN B CA 1
ATOM 1562 C C . ASN B 1 83 ? 37.200 27.707 62.478 1.00 19.22 83 ASN B C 1
ATOM 1563 O O . ASN B 1 83 ? 37.451 27.148 61.408 1.00 19.81 83 ASN B O 1
ATOM 1568 N N . TYR B 1 84 ? 36.171 28.549 62.650 1.00 17.00 84 TYR B N 1
ATOM 1569 C CA . TYR B 1 84 ? 35.202 28.855 61.596 1.00 17.76 84 TYR B CA 1
ATOM 1570 C C . TYR B 1 84 ? 34.932 30.351 61.482 1.00 18.26 84 TYR B C 1
ATOM 1571 O O . TYR B 1 84 ? 35.299 31.132 62.373 1.00 16.90 84 TYR B O 1
ATOM 1580 N N . VAL B 1 85 ? 34.281 30.747 60.378 1.00 16.75 85 VAL B N 1
ATOM 1581 C CA . VAL B 1 85 ? 33.890 32.141 60.151 1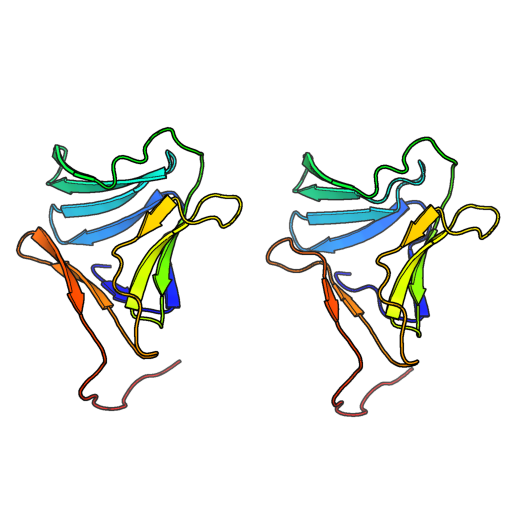.00 16.89 85 VAL B CA 1
ATOM 1582 C C . VAL B 1 85 ? 32.504 32.250 59.512 1.00 16.52 85 VAL B C 1
ATOM 1583 O O . VAL B 1 85 ? 32.160 31.459 58.646 1.00 16.46 85 VAL B O 1
ATOM 1587 N N . CYS B 1 86 ? 31.708 33.226 59.993 1.00 16.21 86 CYS B N 1
ATOM 1588 C CA . CYS B 1 86 ? 30.392 33.556 59.429 1.00 16.53 86 CYS B CA 1
ATOM 1589 C C . CYS B 1 86 ? 30.630 34.891 58.750 1.00 17.94 86 CYS B C 1
ATOM 1590 O O . CYS B 1 86 ? 30.923 35.885 59.428 1.00 17.05 86 CYS B O 1
ATOM 1593 N N . VAL B 1 87 ? 30.503 34.924 57.420 1.00 16.68 87 VAL B N 1
ATOM 1594 C CA . VAL B 1 87 ? 30.797 36.123 56.641 1.00 17.25 87 VAL B CA 1
ATOM 1595 C C . VAL B 1 87 ? 29.651 36.765 55.868 1.00 17.07 87 VAL B C 1
ATOM 1596 O O . VAL B 1 87 ? 28.924 36.075 55.135 1.00 16.86 87 VAL B O 1
ATOM 1600 N N A LEU B 1 88 ? 29.476 38.083 56.048 0.50 17.95 88 LEU B N 1
ATOM 1601 N N B LEU B 1 88 ? 29.480 38.086 56.052 0.50 15.29 88 LEU B N 1
ATOM 1602 C CA A LEU B 1 88 ? 28.486 38.834 55.312 0.50 17.95 88 LEU B CA 1
ATOM 1603 C CA B LEU B 1 88 ? 28.504 38.859 55.294 0.50 15.69 88 LEU B CA 1
ATOM 1604 C C A LEU B 1 88 ? 29.273 39.306 54.107 0.50 17.21 88 LEU B C 1
ATOM 1605 C C B LEU B 1 88 ? 29.283 39.307 54.100 0.50 15.77 88 LEU B C 1
ATOM 1606 O O A LEU B 1 88 ? 30.067 40.245 54.197 0.50 16.99 88 LEU B O 1
ATOM 1607 O O B LEU B 1 88 ? 30.088 40.236 54.185 0.50 15.48 88 LEU B O 1
ATOM 1616 N N . GLN B 1 89 ? 29.073 38.622 52.980 1.00 15.99 89 GLN B N 1
ATOM 1617 C CA . GLN B 1 89 ? 29.832 38.892 51.738 1.00 16.69 89 GLN B CA 1
ATOM 1618 C C . GLN B 1 89 ? 29.407 40.103 50.879 1.00 15.66 89 GLN B C 1
ATOM 1619 O O . GLN B 1 89 ? 28.301 40.605 50.980 1.00 14.57 89 GLN B O 1
ATOM 1625 N N . LYS B 1 90 ? 30.344 40.530 50.030 1.00 13.91 90 LYS B N 1
ATOM 1626 C CA . LYS B 1 90 ? 30.139 41.646 49.104 1.00 16.94 90 LYS B CA 1
ATOM 1627 C C . LYS B 1 90 ? 29.073 41.312 48.028 1.00 18.47 90 LYS B C 1
ATOM 1628 O O . LYS B 1 90 ? 28.522 42.228 47.391 1.00 16.97 90 LYS B O 1
ATOM 1634 N N . ASP B 1 91 ? 28.789 40.001 47.825 1.00 18.19 91 ASP B N 1
ATOM 1635 C CA . ASP B 1 91 ? 27.758 39.573 46.849 1.00 18.06 91 ASP B CA 1
ATOM 1636 C C . ASP B 1 91 ? 26.360 39.404 47.525 1.00 17.45 91 ASP B C 1
ATOM 1637 O O . ASP B 1 91 ? 25.442 38.883 46.923 1.00 15.80 91 ASP B O 1
ATOM 1642 N N . ARG B 1 92 ? 26.258 39.838 48.800 1.00 16.43 92 ARG B N 1
ATOM 1643 C CA . ARG B 1 92 ? 24.993 39.813 49.607 1.00 17.53 92 ARG B CA 1
ATOM 1644 C C . ARG B 1 92 ? 24.647 38.426 50.260 1.00 18.00 92 ARG B C 1
ATOM 1645 O O . ARG B 1 92 ? 23.627 38.294 50.928 1.00 18.91 92 ARG B O 1
ATOM 1653 N N . ASN B 1 93 ? 25.503 37.419 50.071 1.00 17.44 93 ASN B N 1
ATOM 1654 C CA . ASN B 1 93 ? 25.258 36.125 50.661 1.00 17.23 93 ASN B CA 1
ATOM 1655 C C . ASN B 1 93 ? 25.891 36.121 52.052 1.00 16.61 93 ASN B C 1
ATOM 1656 O O . ASN B 1 93 ? 26.883 36.826 52.280 1.00 18.05 93 ASN B O 1
ATOM 1661 N N . VAL B 1 94 ? 25.286 35.372 52.991 1.00 17.07 94 VAL B N 1
ATOM 1662 C CA . VAL B 1 94 ? 25.820 35.200 54.356 1.00 17.40 94 VAL B CA 1
ATOM 1663 C C . VAL B 1 94 ? 26.234 33.722 54.384 1.00 18.34 94 VAL B C 1
ATOM 1664 O O . VAL B 1 94 ? 25.386 32.833 54.183 1.00 16.47 94 VAL B O 1
ATOM 1668 N N . VAL B 1 95 ? 27.529 33.459 54.616 1.00 16.27 95 VAL B N 1
ATOM 1669 C CA . VAL B 1 95 ? 28.061 32.092 54.535 1.00 16.38 95 VAL B CA 1
ATOM 1670 C C . VAL B 1 95 ? 29.006 31.668 55.647 1.00 15.67 95 VAL B C 1
ATOM 1671 O O . VAL B 1 95 ? 29.837 32.459 56.099 1.00 15.95 95 VAL B O 1
ATOM 1675 N N . ILE B 1 96 ? 28.883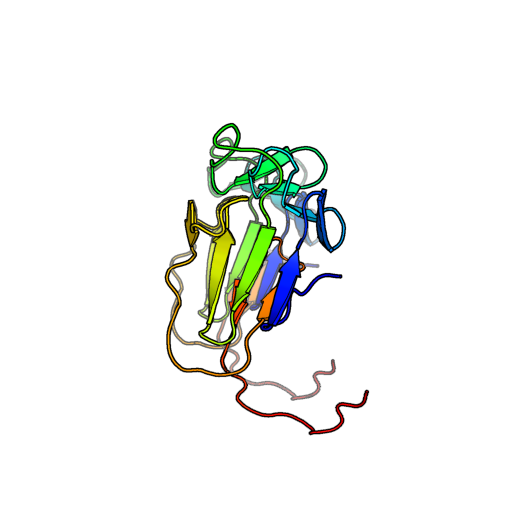 30.386 56.071 1.00 16.57 96 ILE B N 1
ATOM 1676 C CA . ILE B 1 96 ? 29.755 29.794 57.095 1.00 16.26 96 ILE B CA 1
ATOM 1677 C C . ILE B 1 96 ? 30.843 28.947 56.421 1.00 15.41 96 ILE B C 1
ATOM 1678 O O . ILE B 1 96 ? 30.520 28.033 55.647 1.00 17.81 96 ILE B O 1
ATOM 1683 N N . TYR B 1 97 ? 32.124 29.255 56.706 1.00 16.72 97 TYR B N 1
ATOM 1684 C CA . TYR B 1 97 ? 33.271 28.509 56.152 1.00 18.14 97 TYR B CA 1
ATOM 1685 C C . TYR B 1 97 ? 34.104 27.886 57.258 1.00 20.64 97 TYR B C 1
ATOM 1686 O O . TYR B 1 97 ? 34.268 28.474 58.313 1.00 17.42 97 TYR B O 1
ATOM 1695 N N . GLY B 1 98 ? 34.662 26.703 56.998 1.00 20.86 98 GLY B N 1
ATOM 1696 C CA . GLY B 1 98 ? 35.530 26.034 57.974 1.00 20.75 98 GLY B CA 1
ATOM 1697 C C . GLY B 1 98 ? 35.691 24.554 57.667 1.00 22.84 98 GLY B C 1
ATOM 1698 O O . GLY B 1 98 ? 34.948 24.026 56.852 1.00 26.91 98 GLY B O 1
ATOM 1699 N N A THR B 1 99 ? 36.656 23.876 58.319 0.50 23.45 99 THR B N 1
ATOM 1700 N N B THR B 1 99 ? 36.660 23.873 58.312 0.50 22.57 99 THR B N 1
ATOM 1701 C CA A THR B 1 99 ? 37.555 24.496 59.314 0.50 21.85 99 THR B CA 1
ATOM 1702 C CA B THR B 1 99 ? 37.575 24.479 59.300 0.50 20.05 99 THR B CA 1
ATOM 1703 C C A THR B 1 99 ? 38.772 25.176 58.626 0.50 21.69 99 THR B C 1
ATOM 1704 C C B THR B 1 99 ? 38.778 25.170 58.620 0.50 20.74 99 THR B C 1
ATOM 1705 O O A THR B 1 99 ? 38.838 25.240 57.393 0.50 23.62 99 THR B O 1
ATOM 1706 O O B THR B 1 99 ? 38.845 25.241 57.387 0.50 22.80 99 THR B O 1
ATOM 1713 N N . ALA B 1 100 ? 39.719 25.685 59.428 1.00 22.38 100 ALA B N 1
ATOM 1714 C CA . ALA B 1 100 ? 40.933 26.343 58.890 1.00 21.50 100 ALA B CA 1
ATOM 1715 C C . ALA B 1 100 ? 41.847 25.282 58.253 1.00 22.17 100 ALA B C 1
ATOM 1716 O O . ALA B 1 100 ? 42.196 24.282 58.905 1.00 25.09 100 ALA B O 1
ATOM 1718 N N A ARG B 1 101 ? 42.224 25.503 56.987 0.50 21.00 101 ARG B N 1
ATOM 1719 N N B ARG B 1 101 ? 42.235 25.506 56.999 0.50 20.81 101 ARG B N 1
ATOM 1720 C CA A ARG B 1 101 ? 43.084 24.563 56.239 0.50 21.26 101 ARG B CA 1
ATOM 1721 C CA B ARG B 1 101 ? 43.077 24.553 56.253 0.50 21.32 101 ARG B CA 1
ATOM 1722 C C A ARG B 1 101 ? 44.573 24.910 56.323 0.50 20.38 101 ARG B C 1
ATOM 1723 C C B ARG B 1 101 ? 44.573 24.909 56.302 0.50 20.18 101 ARG B C 1
ATOM 1724 O O A ARG B 1 101 ? 45.432 24.016 56.292 0.50 19.00 101 ARG B O 1
ATOM 1725 O O B ARG B 1 101 ? 45.435 24.020 56.229 0.50 18.73 101 ARG B O 1
ATOM 1740 N N . TRP B 1 102 ? 44.871 26.208 56.422 1.00 19.27 102 TRP B N 1
ATOM 1741 C CA . TRP B 1 102 ? 46.240 26.697 56.473 1.00 19.71 102 TRP B CA 1
ATOM 1742 C C . TRP B 1 102 ? 46.253 28.101 57.012 1.00 18.03 102 TRP B C 1
ATOM 1743 O O . TRP B 1 102 ? 45.243 28.799 56.935 1.00 17.67 102 TRP B O 1
ATOM 1754 N N . ALA B 1 103 ? 47.398 28.521 57.576 1.00 17.44 103 ALA B N 1
ATOM 1755 C CA . ALA B 1 103 ? 47.551 29.881 58.108 1.00 17.49 103 ALA B CA 1
ATOM 1756 C C . ALA B 1 103 ? 49.013 30.298 58.180 1.00 17.48 103 ALA B C 1
ATOM 1757 O O . ALA B 1 103 ? 49.911 29.444 58.299 1.00 16.08 103 ALA B O 1
ATOM 1759 N N . THR B 1 104 ? 49.255 31.612 58.100 1.00 14.99 104 THR B N 1
ATOM 1760 C CA . THR B 1 104 ? 50.615 32.164 58.197 1.00 17.93 104 THR B CA 1
ATOM 1761 C C . THR B 1 104 ? 51.177 32.046 59.629 1.00 19.09 104 THR B C 1
ATOM 1762 O O . THR B 1 104 ? 52.406 32.021 59.826 1.00 17.86 104 THR B O 1
ATOM 1766 N N . GLY B 1 105 ? 50.274 31.979 60.618 1.00 18.90 105 GLY B N 1
ATOM 1767 C CA . GLY B 1 105 ? 50.657 31.864 62.029 1.00 19.81 105 GLY B CA 1
ATOM 1768 C C . GLY B 1 105 ? 51.216 33.156 62.590 1.00 21.91 105 GLY B C 1
ATOM 1769 O O . GLY B 1 105 ? 52.038 33.136 63.513 1.00 22.16 105 GLY B O 1
ATOM 1770 N N . THR B 1 106 ? 50.759 34.284 62.034 1.00 19.19 106 THR B N 1
ATOM 1771 C CA . THR B 1 106 ? 51.215 35.619 62.445 1.00 20.15 106 THR B CA 1
ATOM 1772 C C . THR B 1 106 ? 50.223 36.343 63.393 1.00 21.82 106 THR B C 1
ATOM 1773 O O . THR B 1 106 ? 50.310 37.571 63.580 1.00 20.68 106 THR B O 1
ATOM 1777 N N . ASN B 1 107 ? 49.292 35.592 63.982 1.00 18.85 107 ASN B N 1
ATOM 1778 C CA . ASN B 1 107 ? 48.330 36.170 64.914 1.00 20.80 107 ASN B CA 1
ATOM 1779 C C . ASN B 1 107 ? 49.015 36.763 66.148 1.00 22.58 107 ASN B C 1
ATOM 1780 O O . ASN B 1 107 ? 50.013 36.226 66.635 1.00 21.23 107 ASN B O 1
ATOM 1785 N N . ILE B 1 108 ? 48.484 37.880 66.634 1.00 23.73 108 ILE B N 1
ATOM 1786 C CA . ILE B 1 108 ? 49.022 38.538 67.829 1.00 28.55 108 ILE B CA 1
ATOM 1787 C C . ILE B 1 108 ? 47.895 38.978 68.720 1.00 33.34 108 ILE B C 1
ATOM 1788 O O . ILE B 1 108 ? 46.729 39.001 68.306 1.00 34.21 108 ILE B O 1
ATOM 1793 N N . HIS B 1 109 ? 48.238 39.329 69.948 1.00 37.91 109 HIS B N 1
ATOM 1794 C CA . HIS B 1 109 ? 47.263 39.764 70.917 1.00 41.29 109 HIS B CA 1
ATOM 1795 C C . HIS B 1 109 ? 46.949 41.246 70.732 1.00 43.88 109 HIS B C 1
ATOM 1796 O O . HIS B 1 109 ? 45.824 41.688 70.965 1.00 45.98 109 HIS B O 1
#

InterPro domains:
  IPR001480 Bulb-type lectin domain [PS50927] (1-109)
  IPR001480 Bulb-type lectin domain [SM00108] (1-108)
  IPR001480 Bulb-type lectin domain [cd00028] (1-107)
  IPR036426 Bulb-type lectin domain superfamily [G3DSA:2.90.10.10] (1-109)
  IPR036426 Bulb-type lectin domain superfamily [SSF51110] (1-107)

Sequence (218 aa):
DNILYSGETLSPGEFLNNGRYVFIMQEDCNLVLYDVDKPIWATNTGGLDRRCHLSMQSSDGNLVVYSPRNNPIWASNTGGENGNYVCVLQKDRNVVIYGTTARRWATGTNIHDNILYSGETLSPGEFLNNGRYVFIMQEDCCNLLVLYDVDKPIWATNTGGLDRRRCCHLSMQSSDGNLVVYSPRNNPIWASNTGGENGNYVCVLLQKDRNVVIYGTTARRWATGTNIH

GO terms:
  GO:0005537 D-mannose binding (F, IDA)
  GO:0005576 extracellular region (C, IDA)
  GO:0009615 response to virus (P, IDA)
  GO:0051607 defense response to virus (P, IDA)
  GO:0042803 protein homodimerization activity (F, IPI)

Foldseek 3Di:
DFKAKAVGKAWAQGWHDDVQWIFHCHQQRKTFIDRNPRTDDIPPCGNVAGTWMWHCHQQRKIFIAHPVRHTPDIPPRGHDGAIKMFGCDPVRDTDIDDDDD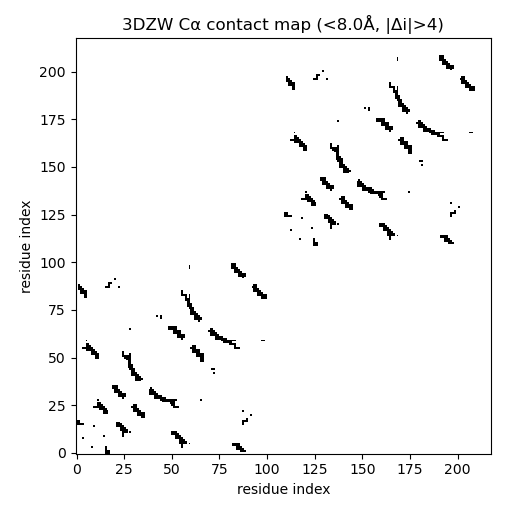DDPPPDDD/DFKDKAVGKAWAFGWHDDVQWIFHCHQQRKTFIDRNPHTDDIQPCGNVAGIWMWHCHQQRKIFIAHPVRHTPDIPPRGHDGAIKMFGCDPVRDTDIDDDDPDDPPPDDD

Secondary structure (DSSP, 8-state):
--EEETTEEE-TT-EEEETTEEEEE-TTS-EEEEETTEEEEE---TTSSSS-EEEE-TTS-EEEE-TTS-EEEE-----SSS-EEEEE-TTS-EEEEES----------/--EEETT-EE-TT-EEEETTEEEEE-TTS-EEEEETTEEEEE---TTS-SS-EEEE-TTS-EEEE-TTS-EEEE-----SSS-EEEEE-TTS-EEEEES----------

Radius of gyration: 23.45 Å; Cα contacts (8 Å, |Δi|>4): 554; chains: 2; bounding box: 43×33×70 Å

Organism: Narcissus pseudonarcissus (NCBI:txid39639)

Nearest PDB structures (foldseek):
  3dzw-assembly1_A  TM=1.009E+00  e=1.170E-21  Narcissus pseudonarcissus
  1msa-assembly1_C  TM=1.001E+00  e=3.613E-19  Galanthus nivalis
  8a9m-assembly1_A  TM=1.003E+00  e=5.934E-19  Hippeastrum hybrid cultivar
  2d04-assembly3_E  TM=9.450E-01  e=1.463E-12  Molineria latifolia
  2d04-assembly3_F  TM=9.538E-01  e=5.493E-12  Molineria latifolia